Protein AF-A0AAU9KD51-F1 (afdb_monomer)

Foldseek 3Di:
DDPPPDPPPPDQPLNVLVVVVVVLVVCVVVVQVLLLVLLVLQLCLVVQLLVLVVCCQVPVDDDLCVSNVSLVVVLVVVVVLLVVVVVSLVVCVVPPPDPDDDPLSVVLVVLSLLLNLVSVLSSVVSVLVSCLVCLPPPPDQCCVVCVVNLVSLVVLLVCCVVPPDPCSVLSNLLSVLSNLLSVLSSCCRVVVDPDQLLSSLVSVLVNLVSQLVVLVVVCVVCVVVDDPVVNQLSVLQNQLSNLCSVLSNVVSCVSVVNDDVVVSSVSNVSSSVSNSSSRSNVSSVSSCCSNNVSNDPPVVCVVPPPPPPPPPDPDD

Sequence (316 aa):
MNSESRPLINRTTRQSCFICKRSLDSKPYANMILYVLLGILILCHIWGSLILLYLKVANDIGEYFTLFLPVVLLCVEICIICITVFIIILSDFITRKVRGITLWQRQAIGRLIRDFVIFLQLGLTAWFFYAGFDDNSLKSPLWHLLMPGIVLSVLASLRFVLIQSEDSLFWICFSFLTIAQQILCIWKIDYKAELSWIYCLIPTYLMCADFAWLSASYFLRFAKELDYSKMIIFLLGIIGSIFSGIGMFFISFYLEDMIEFNSAIIWIGIGLGISSIPLIRPFGLFIIDIAVGHIEIEILQLKYPVRSIRNLPHSV

Secondary structure (DSSP, 8-state):
------------HHHHHHHHHHHHHT-HHHHHHHHHHHHHHHHHHHHHHHHHHHHHHHH--S-HHHHHHHHHHHHHHHHHHHHHHHHHHHHHHHHH--SS--HHHHHHHHHHHHHHHHHHHHHHHHHHHHHHH-TTT--S-HHHHHHHHHHHHHHHHHHHHHS--TTHHHHHHHHHHHHHHHHHHHHHHTS-----HHHHHHHHHHHHHHHHHHHHHHHHHHTTT--HHHHHHHHHHHHHHHHHHHHHHHHHHHHTTSS-HHHHHHHHHHHHHHHHHHHHHHHHHHHHIIIIIT--GGGGTTTS------------

pLDDT: mean 76.0, std 14.74, range [30.66, 93.81]

Radius of gyration: 23.8 Å; Cα contacts (8 Å, |Δi|>4): 305; chains: 1; bounding box: 78×47×85 Å

Nearest PDB structures (fol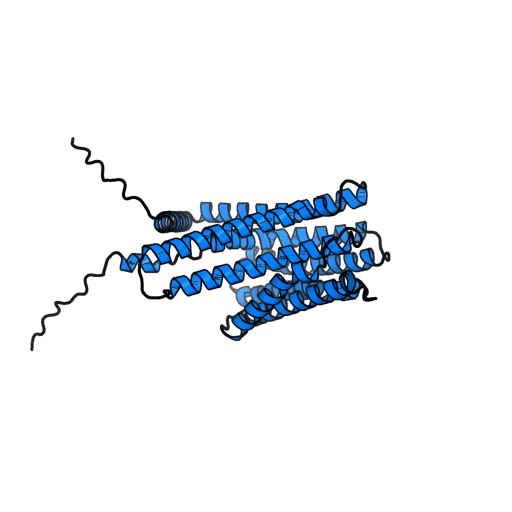dseek):
  7rtu-assembly1_B  TM=1.819E-01  e=3.259E+00  Mus musculus

Structure (mmCIF, N/CA/C/O backbone):
data_AF-A0AAU9KD51-F1
#
_entry.id   AF-A0AAU9KD51-F1
#
loop_
_atom_site.group_PDB
_atom_site.id
_atom_site.type_symbol
_atom_site.label_atom_id
_atom_site.label_alt_id
_atom_site.label_comp_id
_atom_site.label_asym_id
_atom_site.label_entity_id
_atom_site.label_seq_id
_atom_site.pdbx_PDB_ins_code
_atom_site.Cartn_x
_atom_site.Cartn_y
_atom_site.Cartn_z
_atom_site.occupancy
_atom_site.B_iso_or_equiv
_atom_site.auth_seq_id
_atom_site.auth_comp_id
_atom_site.auth_asym_id
_atom_site.auth_atom_id
_atom_site.pdbx_PDB_model_num
ATOM 1 N N . MET A 1 1 ? -1.106 -6.584 60.844 1.00 36.28 1 MET A N 1
ATOM 2 C CA . MET A 1 1 ? -0.658 -6.436 59.443 1.00 36.28 1 MET A CA 1
ATOM 3 C C . MET A 1 1 ? -0.884 -7.765 58.741 1.00 36.28 1 MET A C 1
ATOM 5 O O . MET A 1 1 ? -0.000 -8.603 58.767 1.00 36.28 1 MET A O 1
ATOM 9 N N . ASN A 1 2 ? -2.072 -7.982 58.176 1.00 30.66 2 ASN A N 1
ATOM 10 C CA . ASN A 1 2 ? -2.331 -9.138 57.319 1.00 30.66 2 ASN A CA 1
ATOM 11 C C . ASN A 1 2 ? -2.477 -8.606 55.899 1.00 30.66 2 ASN A C 1
ATOM 13 O O . ASN A 1 2 ? -3.497 -8.016 55.550 1.00 30.66 2 ASN A O 1
ATOM 17 N N . SER A 1 3 ? -1.415 -8.742 55.107 1.00 35.34 3 SER A N 1
ATOM 18 C CA . SER A 1 3 ? -1.492 -8.561 53.665 1.00 35.34 3 SER A CA 1
ATOM 19 C C . SER A 1 3 ? -2.250 -9.757 53.101 1.00 35.34 3 SER A C 1
ATOM 21 O O . SER A 1 3 ? -1.657 -10.794 52.807 1.00 35.34 3 SER A O 1
ATOM 23 N N . GLU A 1 4 ? -3.569 -9.630 52.994 1.00 36.94 4 GLU A N 1
ATOM 24 C CA . GLU A 1 4 ? -4.357 -10.510 52.141 1.00 36.94 4 GLU A CA 1
ATOM 25 C C . GLU A 1 4 ? -3.827 -10.357 50.712 1.00 36.94 4 GLU A C 1
ATOM 27 O O . GLU A 1 4 ? -4.098 -9.379 50.007 1.00 36.94 4 GLU A O 1
ATOM 32 N N . SER A 1 5 ? -3.002 -11.318 50.305 1.00 38.84 5 SER A N 1
ATOM 33 C CA . SER A 1 5 ? -2.638 -11.556 48.922 1.00 38.84 5 SER A CA 1
ATOM 34 C C . SER A 1 5 ? -3.926 -11.877 48.175 1.00 38.84 5 SER A C 1
ATOM 36 O O . SER A 1 5 ? -4.395 -13.014 48.141 1.00 38.84 5 SER A O 1
ATOM 38 N N . ARG A 1 6 ? -4.542 -10.838 47.598 1.00 37.75 6 ARG A N 1
ATOM 39 C CA . ARG A 1 6 ? -5.652 -11.009 46.659 1.00 37.75 6 ARG A CA 1
ATOM 40 C C . ARG A 1 6 ? -5.220 -12.068 45.643 1.00 37.75 6 ARG A C 1
ATOM 42 O O . ARG A 1 6 ? -4.135 -11.914 45.073 1.00 37.75 6 ARG A O 1
ATOM 49 N N . PRO A 1 7 ? -6.022 -13.118 45.404 1.00 38.44 7 PRO A N 1
ATOM 50 C CA . PRO A 1 7 ? -5.676 -14.110 44.404 1.00 38.44 7 PRO A CA 1
ATOM 51 C C . PRO A 1 7 ? -5.438 -13.379 43.082 1.00 38.44 7 PRO A C 1
ATOM 53 O O . PRO A 1 7 ? -6.239 -12.525 42.688 1.00 38.44 7 PRO A O 1
ATOM 56 N N . LEU A 1 8 ? -4.312 -13.676 42.428 1.00 41.50 8 LEU A N 1
ATOM 57 C CA . LEU A 1 8 ? -4.048 -13.279 41.049 1.00 41.50 8 LEU A CA 1
ATOM 58 C C . LEU A 1 8 ? -5.197 -13.839 40.209 1.00 41.50 8 LEU A C 1
ATOM 60 O O . LEU A 1 8 ? -5.194 -15.002 39.819 1.00 41.50 8 LEU A O 1
ATOM 64 N N . ILE A 1 9 ? -6.230 -13.024 39.996 1.00 48.84 9 ILE A N 1
ATOM 65 C CA . ILE A 1 9 ? -7.310 -13.333 39.067 1.00 48.84 9 ILE A CA 1
ATOM 66 C C . ILE A 1 9 ? -6.611 -13.562 37.732 1.00 48.84 9 ILE A C 1
ATOM 68 O O . ILE A 1 9 ? -6.089 -12.601 37.161 1.00 48.84 9 ILE A O 1
ATOM 72 N N . ASN A 1 10 ? -6.564 -14.816 37.271 1.00 50.03 10 ASN A N 1
ATOM 73 C CA . ASN A 1 10 ? -6.038 -15.162 35.957 1.00 50.03 10 ASN A CA 1
ATOM 74 C C . ASN A 1 10 ? -6.797 -14.327 34.927 1.00 50.03 10 ASN A C 1
ATOM 76 O O . ASN A 1 10 ? -7.981 -14.544 34.657 1.00 50.03 10 ASN A O 1
ATOM 80 N N . ARG A 1 11 ? -6.130 -13.286 34.428 1.00 59.84 11 ARG A N 1
ATOM 81 C CA . ARG A 1 11 ? -6.721 -12.352 33.479 1.00 59.84 11 ARG A CA 1
ATOM 82 C C . ARG A 1 11 ? -6.830 -13.072 32.148 1.00 59.84 11 ARG A C 1
ATOM 84 O O . ARG A 1 11 ? -5.859 -13.636 31.658 1.00 59.84 11 ARG A O 1
ATOM 91 N N . THR A 1 12 ? -8.012 -13.024 31.551 1.00 67.31 12 THR A N 1
ATOM 92 C CA . THR A 1 12 ? -8.183 -13.473 30.163 1.00 67.31 12 THR A CA 1
ATOM 93 C C . THR A 1 12 ? -7.360 -12.580 29.230 1.00 67.31 12 THR A C 1
ATOM 95 O O . THR A 1 12 ? -7.239 -11.378 29.483 1.00 67.31 12 THR A O 1
ATOM 98 N N . THR A 1 13 ? -6.837 -13.121 28.126 1.00 69.12 13 THR A N 1
ATOM 99 C CA . THR A 1 13 ? -6.064 -12.360 27.121 1.00 69.12 13 THR A CA 1
ATOM 100 C C . THR A 1 13 ? -6.809 -11.099 26.672 1.00 69.12 13 THR A C 1
ATOM 102 O O . THR A 1 13 ? -6.244 -10.010 26.625 1.00 69.12 13 THR A O 1
ATOM 105 N N . ARG A 1 14 ? -8.133 -11.205 26.503 1.00 66.44 14 ARG A N 1
ATOM 106 C CA . ARG A 1 14 ? -9.033 -10.082 26.216 1.00 66.44 14 ARG A CA 1
ATOM 107 C C . ARG A 1 14 ? -9.004 -8.974 27.280 1.00 66.44 14 ARG A C 1
ATOM 109 O O . ARG A 1 14 ? -9.019 -7.795 26.936 1.00 66.44 14 ARG A O 1
ATOM 116 N N . GLN A 1 15 ? -8.990 -9.322 28.570 1.00 68.81 15 GLN A N 1
ATOM 117 C CA . GLN A 1 15 ? -8.895 -8.331 29.650 1.00 68.81 15 GLN A CA 1
ATOM 118 C C . GLN A 1 15 ? -7.545 -7.613 29.633 1.00 68.81 15 GLN A C 1
ATOM 120 O O . GLN A 1 15 ? -7.505 -6.412 29.887 1.00 68.81 15 GLN A O 1
ATOM 125 N N . SER A 1 16 ? -6.462 -8.316 29.304 1.00 70.94 16 SER A N 1
ATOM 126 C CA . SER A 1 16 ? -5.140 -7.706 29.149 1.00 70.94 16 SER A CA 1
ATOM 127 C C . SER A 1 16 ? -5.109 -6.716 27.980 1.00 70.94 16 SER A C 1
ATOM 129 O O . SER A 1 16 ? -4.665 -5.584 28.167 1.00 70.94 16 SER A O 1
ATOM 131 N N . CYS A 1 17 ? -5.669 -7.072 26.819 1.00 72.00 17 CYS A N 1
ATOM 132 C CA . CYS A 1 17 ? -5.759 -6.160 25.675 1.00 72.00 17 CYS A CA 1
ATOM 133 C C . CYS A 1 17 ? -6.673 -4.950 25.955 1.00 72.00 17 CYS A C 1
ATOM 135 O O . CYS A 1 17 ? -6.361 -3.835 25.547 1.00 72.00 17 CYS A O 1
ATOM 137 N N . PHE A 1 18 ? -7.756 -5.124 26.722 1.00 73.12 18 PHE A N 1
ATOM 138 C CA . PHE A 1 18 ? -8.586 -4.001 27.174 1.00 73.12 18 PHE A CA 1
ATOM 139 C C . PHE A 1 18 ? -7.824 -3.045 28.100 1.00 73.12 18 PHE A C 1
ATOM 141 O O . PHE A 1 18 ? -7.907 -1.830 27.941 1.00 73.12 18 PHE A O 1
ATOM 148 N N . ILE A 1 19 ? -7.078 -3.578 29.073 1.00 76.12 19 ILE A N 1
ATOM 149 C CA . ILE A 1 19 ? -6.248 -2.758 29.966 1.00 76.12 19 ILE A CA 1
ATOM 150 C C . ILE A 1 19 ? -5.187 -2.011 29.154 1.00 76.12 19 ILE A C 1
ATOM 152 O O . ILE A 1 19 ? -4.954 -0.833 29.414 1.00 76.12 19 ILE A O 1
ATOM 156 N N . CYS A 1 20 ? -4.595 -2.666 28.152 1.00 77.69 20 CYS A N 1
ATOM 157 C CA . CYS A 1 20 ? -3.670 -2.037 27.214 1.00 77.69 20 CYS A CA 1
ATOM 158 C C . CYS A 1 20 ? -4.337 -0.870 26.469 1.00 77.69 20 CYS A C 1
ATOM 160 O O . CYS A 1 20 ? -3.844 0.250 26.567 1.00 77.69 20 CYS A O 1
ATOM 162 N N . LYS A 1 21 ? -5.504 -1.084 25.841 1.00 78.00 21 LYS A N 1
ATOM 163 C CA . LYS A 1 21 ? -6.271 -0.027 25.159 1.00 78.00 21 LYS A CA 1
ATOM 164 C C . LYS A 1 21 ? -6.602 1.140 26.090 1.00 78.00 21 LYS A C 1
ATOM 166 O O . LYS A 1 21 ? -6.267 2.278 25.792 1.00 78.00 21 LYS A O 1
ATOM 171 N N . ARG A 1 22 ? -7.148 0.860 27.278 1.00 80.75 22 ARG A N 1
ATOM 172 C CA . ARG A 1 22 ? -7.453 1.894 28.280 1.00 80.75 22 ARG A CA 1
ATOM 173 C C . ARG A 1 22 ? -6.200 2.656 28.724 1.00 80.75 22 ARG A C 1
ATOM 175 O O . ARG A 1 22 ? -6.266 3.858 28.965 1.00 80.75 22 ARG A O 1
ATOM 182 N N . SER A 1 23 ? -5.064 1.969 28.852 1.00 81.56 23 SER A N 1
ATOM 183 C CA . SER A 1 23 ? -3.789 2.613 29.172 1.00 81.56 23 SER A CA 1
ATOM 184 C C . SER A 1 23 ? -3.310 3.517 28.034 1.00 81.56 23 SER A C 1
ATOM 186 O O . SER A 1 23 ? -2.817 4.607 28.323 1.00 81.56 23 SER A O 1
ATOM 188 N N . LEU A 1 24 ? -3.450 3.091 26.775 1.00 79.06 24 LEU A N 1
ATOM 189 C CA . LEU A 1 24 ? -3.136 3.906 25.596 1.00 79.06 24 LEU A CA 1
ATOM 190 C C . LEU A 1 24 ? -4.022 5.157 25.541 1.00 79.06 24 LEU A C 1
ATOM 192 O O . LEU A 1 24 ? -3.501 6.264 25.415 1.00 79.06 24 LEU A O 1
ATOM 196 N N . ASP A 1 25 ? -5.327 5.003 25.765 1.00 79.81 25 ASP A N 1
ATOM 197 C CA . ASP A 1 25 ? -6.286 6.114 25.772 1.00 79.81 25 ASP A CA 1
ATOM 198 C C . ASP A 1 25 ? -5.998 7.117 26.904 1.00 79.81 25 ASP A C 1
ATOM 200 O O . ASP A 1 25 ? -6.167 8.323 26.744 1.00 79.81 25 ASP A O 1
ATOM 204 N N . SER A 1 26 ? -5.502 6.636 28.051 1.00 84.56 26 SER A N 1
ATOM 205 C CA . SER A 1 26 ? -5.167 7.490 29.200 1.00 84.56 26 SER A CA 1
ATOM 206 C C . SER A 1 26 ? -3.891 8.327 29.023 1.00 84.56 26 SER A C 1
ATOM 208 O O . SER A 1 26 ? -3.639 9.229 29.822 1.00 84.56 26 SER A O 1
ATOM 210 N N . LYS A 1 27 ? -3.067 8.035 28.005 1.00 87.44 27 LYS A N 1
ATOM 211 C CA . LYS A 1 27 ? -1.768 8.688 27.769 1.00 87.44 27 LYS A CA 1
ATOM 212 C C . LYS A 1 27 ? -1.664 9.197 26.323 1.00 87.44 27 LYS A C 1
ATOM 214 O O . LYS A 1 27 ? -0.936 8.603 25.525 1.00 87.44 27 LYS A O 1
ATOM 219 N N . PRO A 1 28 ? -2.322 10.320 25.974 1.00 83.31 28 PRO A N 1
ATOM 220 C CA . PRO A 1 28 ? -2.461 10.767 24.584 1.00 83.31 28 PRO A CA 1
ATOM 221 C C . PRO A 1 28 ? -1.118 11.028 23.890 1.00 83.31 28 PRO A C 1
ATOM 223 O O . PRO A 1 28 ? -0.939 10.643 22.739 1.00 83.31 28 PRO A O 1
ATOM 226 N N . TYR A 1 29 ? -0.143 11.604 24.598 1.00 87.38 29 TYR A N 1
ATOM 227 C CA . TYR A 1 29 ? 1.193 11.856 24.047 1.00 87.38 29 TYR A CA 1
ATOM 228 C C . TYR A 1 29 ? 1.991 10.571 23.803 1.00 87.38 29 TYR A C 1
ATOM 230 O O . TYR A 1 29 ? 2.607 10.422 22.753 1.00 87.38 29 TYR A O 1
ATOM 238 N N . ALA A 1 30 ? 1.951 9.614 24.737 1.00 86.25 30 ALA A N 1
ATOM 239 C CA . ALA A 1 30 ? 2.620 8.324 24.554 1.00 86.25 30 ALA A CA 1
ATOM 240 C C . ALA A 1 30 ? 1.991 7.532 23.400 1.00 86.25 30 ALA A C 1
ATOM 242 O O . ALA A 1 30 ? 2.699 6.910 22.614 1.00 86.25 30 ALA A O 1
ATOM 243 N N . ASN A 1 31 ? 0.666 7.607 23.270 1.00 83.69 31 ASN A N 1
ATOM 244 C CA . ASN A 1 31 ? -0.073 6.994 22.177 1.00 83.69 31 ASN A CA 1
ATOM 245 C C . ASN A 1 31 ? 0.269 7.645 20.823 1.00 83.69 31 ASN A C 1
ATOM 247 O O . ASN A 1 31 ? 0.517 6.952 19.844 1.00 83.69 31 ASN A O 1
ATOM 251 N N . MET A 1 32 ? 0.395 8.977 20.781 1.00 86.88 32 MET A N 1
ATOM 252 C CA . MET A 1 32 ? 0.862 9.694 19.591 1.00 86.88 32 MET A CA 1
ATOM 253 C C . MET A 1 32 ? 2.277 9.271 19.176 1.00 86.88 32 MET A C 1
ATOM 255 O O . MET A 1 32 ? 2.501 9.007 17.998 1.00 86.88 32 MET A O 1
ATOM 259 N N . ILE A 1 33 ? 3.214 9.171 20.126 1.00 90.81 33 ILE A N 1
ATOM 260 C CA . ILE A 1 33 ? 4.581 8.696 19.856 1.00 90.81 33 ILE A CA 1
ATOM 261 C C . ILE A 1 33 ? 4.550 7.264 19.315 1.00 90.81 33 ILE A C 1
ATOM 263 O O . ILE A 1 33 ? 5.222 6.972 18.331 1.00 90.81 33 ILE A O 1
ATOM 267 N N . LEU A 1 34 ? 3.734 6.386 19.906 1.00 89.81 34 LEU A N 1
ATOM 268 C CA . LEU A 1 34 ? 3.578 5.011 19.439 1.00 89.81 34 LEU A CA 1
ATOM 269 C C . LEU A 1 34 ? 3.069 4.953 17.990 1.00 89.81 34 LEU A C 1
ATOM 271 O O . LEU A 1 34 ? 3.642 4.223 17.185 1.00 89.81 34 LEU A O 1
ATOM 275 N N . TYR A 1 35 ? 2.057 5.752 17.632 1.00 89.00 35 TYR A N 1
ATOM 276 C CA . TYR A 1 35 ? 1.586 5.852 16.246 1.00 89.00 35 TYR A CA 1
ATOM 277 C C . TYR A 1 35 ? 2.695 6.323 15.304 1.00 89.00 35 TYR A C 1
ATOM 279 O O . TYR A 1 35 ? 2.883 5.756 14.235 1.00 89.00 35 TYR A O 1
ATOM 287 N N . VAL A 1 36 ? 3.471 7.332 15.697 1.00 90.94 36 VAL A N 1
ATOM 288 C CA . VAL A 1 36 ? 4.574 7.823 14.864 1.00 90.94 36 VAL A CA 1
ATOM 289 C C . VAL A 1 36 ? 5.636 6.742 14.653 1.00 90.94 36 VAL A C 1
ATOM 291 O O . VAL A 1 36 ? 6.034 6.507 13.517 1.00 90.94 36 VAL A O 1
ATOM 294 N N . LEU A 1 37 ? 6.051 6.038 15.710 1.00 93.81 37 LEU A N 1
ATOM 295 C CA . LEU A 1 37 ? 7.062 4.979 15.621 1.00 93.81 37 LEU A CA 1
ATOM 296 C C . LEU A 1 37 ? 6.608 3.811 14.737 1.00 93.81 37 LEU A C 1
ATOM 298 O O . LEU A 1 37 ? 7.366 3.356 13.885 1.00 93.81 37 LEU A O 1
ATOM 302 N N . LEU A 1 38 ? 5.366 3.356 14.907 1.00 91.69 38 LEU A N 1
ATOM 303 C CA . LEU A 1 38 ? 4.792 2.280 14.094 1.00 91.69 38 LEU A CA 1
ATOM 304 C C . LEU A 1 38 ? 4.621 2.694 12.627 1.00 91.69 38 LEU A C 1
ATOM 306 O O . LEU A 1 38 ? 4.874 1.901 11.723 1.00 91.69 38 LEU A O 1
ATOM 310 N N . GLY A 1 39 ? 4.251 3.951 12.383 1.00 89.62 39 GLY A N 1
ATOM 311 C CA . GLY A 1 39 ? 4.194 4.520 11.041 1.00 89.62 39 GLY A CA 1
ATOM 312 C C . GLY A 1 39 ? 5.551 4.576 10.353 1.00 89.62 39 GLY A C 1
ATOM 313 O O . GLY A 1 39 ? 5.680 4.166 9.201 1.00 89.62 39 GLY A O 1
ATOM 314 N N . ILE A 1 40 ? 6.575 5.045 11.072 1.00 92.81 40 ILE A N 1
ATOM 315 C CA . ILE A 1 40 ? 7.958 5.064 10.583 1.00 92.81 40 ILE A CA 1
ATOM 316 C C . ILE A 1 40 ? 8.422 3.643 10.264 1.00 92.81 40 ILE A C 1
ATOM 318 O O . ILE A 1 40 ? 9.002 3.440 9.206 1.00 92.81 40 ILE A O 1
ATOM 322 N N . LEU A 1 41 ? 8.117 2.655 11.112 1.00 92.19 41 LEU A N 1
ATOM 323 C CA . LEU A 1 41 ? 8.476 1.258 10.861 1.00 92.19 41 LEU A CA 1
ATOM 324 C C . LEU A 1 41 ? 7.893 0.740 9.536 1.00 92.19 41 LEU A C 1
ATOM 326 O O . LEU A 1 41 ? 8.627 0.153 8.744 1.00 92.19 41 LEU A O 1
ATOM 330 N N . ILE A 1 42 ? 6.607 0.991 9.256 1.00 88.88 42 ILE A N 1
ATOM 331 C CA . ILE A 1 42 ? 5.991 0.634 7.963 1.00 88.88 42 ILE A CA 1
ATOM 332 C C . ILE A 1 42 ? 6.737 1.307 6.807 1.00 88.88 42 ILE A C 1
ATOM 334 O O . ILE A 1 42 ? 7.124 0.649 5.841 1.00 88.88 42 ILE A O 1
ATOM 338 N N . LEU A 1 43 ? 6.977 2.614 6.913 1.00 90.12 43 LEU A N 1
ATOM 339 C CA . LEU A 1 43 ? 7.650 3.376 5.864 1.00 90.12 43 LEU A CA 1
ATOM 340 C C . LEU A 1 43 ? 9.094 2.912 5.650 1.00 90.12 43 LEU A C 1
ATOM 342 O O . LEU A 1 43 ? 9.539 2.859 4.508 1.00 90.12 43 LEU A O 1
ATOM 346 N N . CYS A 1 44 ? 9.811 2.515 6.702 1.00 91.81 44 CYS A N 1
ATOM 347 C CA . CYS A 1 44 ? 11.163 1.972 6.601 1.00 91.81 44 CYS A CA 1
ATOM 348 C C . CYS A 1 44 ? 11.223 0.707 5.737 1.00 91.81 44 CYS A C 1
ATOM 350 O O . CYS A 1 44 ? 12.198 0.534 5.016 1.00 91.81 44 CYS A O 1
ATOM 352 N N . HIS A 1 45 ? 10.196 -0.147 5.747 1.00 89.50 45 HIS A N 1
ATOM 353 C CA . HIS A 1 45 ? 10.147 -1.314 4.860 1.00 89.50 45 HIS A CA 1
ATOM 354 C C . HIS A 1 45 ? 9.972 -0.908 3.387 1.00 89.50 45 HIS A C 1
ATOM 356 O O . HIS A 1 45 ? 10.635 -1.453 2.501 1.00 89.50 45 HIS A O 1
ATOM 362 N N . ILE A 1 46 ? 9.129 0.094 3.120 1.00 87.25 46 ILE A N 1
ATOM 363 C CA . ILE A 1 46 ? 8.920 0.635 1.768 1.00 87.25 46 ILE A CA 1
ATOM 364 C C . ILE A 1 46 ? 10.215 1.283 1.256 1.00 87.25 46 ILE A C 1
ATOM 366 O O . ILE A 1 46 ? 10.701 0.945 0.177 1.00 87.25 46 ILE A O 1
ATOM 370 N N . TRP A 1 47 ? 10.820 2.155 2.064 1.00 89.06 47 TRP A N 1
ATOM 371 C CA . TRP A 1 47 ? 12.091 2.810 1.752 1.00 89.06 47 TRP A CA 1
ATOM 372 C C . TRP A 1 47 ? 13.246 1.828 1.620 1.00 89.06 47 TRP A C 1
ATOM 374 O O . TRP A 1 47 ? 14.052 1.964 0.706 1.00 89.06 47 TRP A O 1
ATOM 384 N N . GLY A 1 48 ? 13.314 0.821 2.490 1.00 88.56 48 GLY A N 1
ATOM 385 C CA . GLY A 1 48 ? 14.312 -0.238 2.412 1.00 88.56 48 GLY A CA 1
ATOM 386 C C . GLY A 1 48 ? 14.250 -0.961 1.071 1.00 88.56 48 GLY A C 1
ATOM 387 O O . GLY A 1 48 ? 15.285 -1.157 0.442 1.00 88.56 48 GLY A O 1
ATOM 388 N N . SER A 1 49 ? 13.042 -1.262 0.584 1.00 86.88 49 SER A N 1
ATOM 389 C CA . SER A 1 49 ? 12.874 -1.909 -0.722 1.00 86.88 49 SER A CA 1
ATOM 390 C C . SER A 1 49 ? 13.294 -0.999 -1.879 1.00 86.88 49 SER A C 1
ATOM 392 O O . SER A 1 49 ? 13.980 -1.442 -2.797 1.00 86.88 49 SER A O 1
ATOM 394 N N . LEU A 1 50 ? 12.966 0.297 -1.812 1.00 85.38 50 LEU A N 1
ATOM 395 C CA . LEU A 1 50 ? 13.404 1.274 -2.815 1.00 85.38 50 LEU A CA 1
ATOM 396 C C . LEU A 1 50 ? 14.932 1.436 -2.845 1.00 85.38 50 LEU A C 1
ATOM 398 O O . LEU A 1 50 ? 15.525 1.500 -3.919 1.00 85.38 50 LEU A O 1
ATOM 402 N N . ILE A 1 51 ? 15.575 1.493 -1.675 1.00 87.56 51 ILE A N 1
ATOM 403 C CA . ILE A 1 51 ? 17.035 1.607 -1.559 1.00 87.56 51 ILE A CA 1
ATOM 404 C C . ILE A 1 51 ? 17.709 0.367 -2.141 1.00 87.56 51 ILE A C 1
ATOM 406 O O . ILE A 1 51 ? 18.669 0.496 -2.896 1.00 87.56 51 ILE A O 1
ATOM 410 N N . LEU A 1 52 ? 17.208 -0.829 -1.827 1.00 86.31 52 LEU A N 1
ATOM 411 C CA . LEU A 1 52 ? 17.745 -2.063 -2.394 1.00 86.31 52 LEU A CA 1
ATOM 412 C C . LEU A 1 52 ? 17.575 -2.088 -3.915 1.00 86.31 52 LEU A C 1
ATOM 414 O O . LEU A 1 52 ? 18.531 -2.400 -4.619 1.00 86.31 52 LEU A O 1
ATOM 418 N N . LEU A 1 53 ? 16.411 -1.677 -4.425 1.00 82.62 53 LEU A N 1
ATOM 419 C CA . LEU A 1 53 ? 16.165 -1.561 -5.862 1.00 82.62 53 LEU A CA 1
ATOM 420 C C . LEU A 1 53 ? 17.144 -0.585 -6.538 1.00 82.62 53 LEU A C 1
ATOM 422 O O . LEU A 1 53 ? 17.723 -0.916 -7.571 1.00 82.62 53 LEU A O 1
ATOM 426 N N . TYR A 1 54 ? 17.398 0.578 -5.929 1.00 83.38 54 TYR A N 1
ATOM 427 C CA . TYR A 1 54 ? 18.423 1.514 -6.399 1.00 83.38 54 TYR A CA 1
ATOM 428 C C . TYR A 1 54 ? 19.813 0.872 -6.432 1.00 83.38 54 TYR A C 1
ATOM 430 O O . TYR A 1 54 ? 20.517 0.969 -7.433 1.00 83.38 54 TYR A O 1
ATOM 438 N N . LEU A 1 55 ? 20.208 0.194 -5.351 1.00 83.81 55 LEU A N 1
ATOM 439 C CA . LEU A 1 55 ? 21.520 -0.444 -5.246 1.00 83.81 55 LEU A CA 1
ATOM 440 C C . LEU A 1 55 ? 21.702 -1.573 -6.264 1.00 83.81 55 LEU A C 1
ATOM 442 O O . LEU A 1 55 ? 22.802 -1.711 -6.800 1.00 83.81 55 LEU A O 1
ATOM 446 N N . LYS A 1 56 ? 20.647 -2.341 -6.561 1.00 81.44 56 LYS A N 1
ATOM 447 C CA . LYS A 1 56 ? 20.668 -3.349 -7.624 1.00 81.44 56 LYS A CA 1
ATOM 448 C C . LYS A 1 56 ? 20.929 -2.707 -8.974 1.00 81.44 56 LYS A C 1
ATOM 450 O O . LYS A 1 56 ? 21.813 -3.159 -9.683 1.00 81.44 56 LYS A O 1
ATOM 455 N N . VAL A 1 57 ? 20.200 -1.653 -9.329 1.00 76.94 57 VAL A N 1
ATOM 456 C CA . VAL A 1 57 ? 20.369 -1.040 -10.653 1.00 76.94 57 VAL A CA 1
ATOM 457 C C . VAL A 1 57 ? 21.695 -0.282 -10.771 1.00 76.94 57 VAL A C 1
ATOM 459 O O . VAL A 1 57 ? 22.321 -0.312 -11.824 1.00 76.94 57 VAL A O 1
ATOM 462 N N . ALA A 1 58 ? 22.165 0.351 -9.695 1.00 78.38 58 ALA A N 1
ATOM 463 C CA . ALA A 1 58 ? 23.413 1.111 -9.708 1.00 78.38 58 ALA A CA 1
ATOM 464 C C . ALA A 1 58 ? 24.676 0.232 -9.668 1.00 78.38 58 ALA A C 1
ATOM 466 O O . ALA A 1 58 ? 25.696 0.620 -10.231 1.00 78.38 58 ALA A O 1
ATOM 467 N N . ASN A 1 59 ? 24.635 -0.917 -8.983 1.00 78.31 59 ASN A N 1
ATOM 468 C CA . ASN A 1 59 ? 25.832 -1.714 -8.682 1.00 78.31 59 ASN A CA 1
ATOM 469 C C . ASN A 1 59 ? 25.701 -3.212 -9.023 1.00 78.31 59 ASN A C 1
ATOM 471 O O . ASN A 1 59 ? 26.594 -3.984 -8.684 1.00 78.31 59 ASN A O 1
ATOM 475 N N . ASP A 1 60 ? 24.589 -3.635 -9.630 1.00 76.56 60 ASP A N 1
ATOM 476 C CA . ASP A 1 60 ? 24.244 -5.037 -9.923 1.00 76.56 60 ASP A CA 1
ATOM 477 C C . ASP A 1 60 ? 24.294 -5.978 -8.699 1.00 76.56 60 ASP A C 1
ATOM 479 O O . ASP A 1 60 ? 24.643 -7.155 -8.774 1.00 76.56 60 ASP A O 1
ATOM 483 N N . ILE A 1 61 ? 23.931 -5.461 -7.522 1.00 67.62 61 ILE A N 1
ATOM 484 C CA . ILE A 1 61 ? 24.010 -6.213 -6.262 1.00 67.62 61 ILE A CA 1
ATOM 485 C C . ILE A 1 61 ? 22.697 -6.953 -5.980 1.00 67.62 61 ILE A C 1
ATOM 487 O O . ILE A 1 61 ? 21.650 -6.329 -5.829 1.00 67.62 61 ILE A O 1
ATOM 491 N N . GLY A 1 62 ? 22.783 -8.275 -5.794 1.00 62.75 62 GLY A N 1
ATOM 492 C CA . GLY A 1 62 ? 21.711 -9.107 -5.231 1.00 62.75 62 GLY A CA 1
ATOM 493 C C . GLY A 1 62 ? 20.718 -9.674 -6.250 1.00 62.75 62 GLY A C 1
ATOM 494 O O . GLY A 1 62 ? 20.740 -9.336 -7.432 1.00 62.75 62 GLY A O 1
ATOM 495 N N . GLU A 1 63 ? 19.850 -10.571 -5.786 1.00 69.94 63 GLU A N 1
ATOM 496 C CA . GLU A 1 63 ? 18.739 -11.129 -6.571 1.00 69.94 63 GLU A CA 1
ATOM 497 C C . GLU A 1 63 ? 17.502 -10.232 -6.449 1.00 69.94 63 GLU A C 1
ATOM 499 O O . GLU A 1 63 ? 17.276 -9.641 -5.389 1.00 69.94 63 GLU A O 1
ATOM 504 N N . TYR A 1 64 ? 16.648 -10.169 -7.477 1.00 66.94 64 TYR A N 1
ATOM 505 C CA . TYR A 1 64 ? 15.443 -9.324 -7.463 1.00 66.94 64 TYR A CA 1
ATOM 506 C C . TYR A 1 64 ? 14.526 -9.590 -6.260 1.00 66.94 64 TYR A C 1
ATOM 508 O O . TYR A 1 64 ? 13.908 -8.668 -5.729 1.00 66.94 64 TYR A O 1
ATOM 516 N N . PHE A 1 65 ? 14.502 -10.828 -5.757 1.00 64.06 65 PHE A N 1
ATOM 517 C CA . PHE A 1 65 ? 13.702 -11.207 -4.593 1.00 64.06 65 PHE A CA 1
ATOM 518 C C . PHE A 1 65 ? 14.156 -10.468 -3.330 1.00 64.06 65 PHE A C 1
ATOM 520 O O . PHE A 1 65 ? 13.340 -10.015 -2.526 1.00 64.06 65 PHE A O 1
ATOM 527 N N . THR A 1 66 ? 15.470 -10.283 -3.178 1.00 72.62 66 THR A N 1
ATOM 528 C CA . THR A 1 66 ? 16.048 -9.592 -2.019 1.00 72.62 66 THR A CA 1
ATOM 529 C C . THR A 1 66 ? 15.656 -8.116 -1.965 1.00 72.62 66 THR A C 1
ATOM 531 O O . THR A 1 66 ? 15.616 -7.548 -0.877 1.00 72.62 66 THR A O 1
ATOM 534 N N . LEU A 1 67 ? 15.277 -7.518 -3.101 1.00 76.94 67 LEU A N 1
ATOM 535 C CA . LEU A 1 67 ? 14.903 -6.105 -3.204 1.00 76.94 67 LEU A CA 1
ATOM 536 C C . LEU A 1 67 ? 13.541 -5.820 -2.574 1.00 76.94 67 LEU A C 1
ATOM 538 O O . LEU A 1 67 ? 13.355 -4.776 -1.962 1.00 76.94 67 LEU A O 1
ATOM 542 N N . PHE A 1 68 ? 12.600 -6.758 -2.687 1.00 74.88 68 PHE A N 1
ATOM 543 C CA . PHE A 1 68 ? 11.243 -6.617 -2.148 1.00 74.88 68 PHE A CA 1
ATOM 544 C C . PHE A 1 68 ? 11.066 -7.304 -0.792 1.00 74.88 68 PHE A C 1
ATOM 546 O O . PHE A 1 68 ? 10.005 -7.186 -0.173 1.00 74.88 68 PHE A O 1
ATOM 553 N N . LEU A 1 69 ? 12.108 -7.986 -0.303 1.00 79.31 69 LEU A N 1
ATOM 554 C CA . LEU A 1 69 ? 12.101 -8.691 0.974 1.00 79.31 69 LEU A CA 1
ATOM 555 C C . LEU A 1 69 ? 11.593 -7.825 2.139 1.00 79.31 69 LEU A C 1
ATOM 557 O O . LEU A 1 69 ? 10.778 -8.339 2.901 1.00 79.31 69 LEU A O 1
ATOM 561 N N . PRO A 1 70 ? 11.967 -6.537 2.295 1.00 85.94 70 PRO A N 1
ATOM 562 C CA . PRO A 1 70 ? 11.431 -5.730 3.388 1.00 85.94 70 PRO A CA 1
ATOM 563 C C . PRO A 1 70 ? 9.903 -5.587 3.330 1.00 85.94 70 PRO A C 1
ATOM 565 O O . PRO A 1 70 ? 9.228 -5.754 4.342 1.00 85.94 70 PRO A O 1
ATOM 568 N N . VAL A 1 71 ? 9.317 -5.345 2.155 1.00 81.81 71 VAL A N 1
ATOM 569 C CA . VAL A 1 71 ? 7.851 -5.264 2.032 1.00 81.81 71 VAL A CA 1
ATOM 570 C C . VAL A 1 71 ? 7.197 -6.633 2.240 1.00 81.81 71 VAL A C 1
ATOM 572 O O . VAL A 1 71 ? 6.146 -6.709 2.873 1.00 81.81 71 VAL A O 1
ATOM 575 N N . VAL A 1 72 ? 7.823 -7.726 1.795 1.00 78.25 72 VAL A N 1
ATOM 576 C CA . VAL A 1 72 ? 7.341 -9.091 2.077 1.00 78.25 72 VAL A CA 1
ATOM 577 C C . VAL A 1 72 ? 7.375 -9.398 3.580 1.00 78.25 72 VAL A C 1
ATOM 579 O O . VAL A 1 72 ? 6.424 -9.969 4.109 1.00 78.25 72 VAL A O 1
ATOM 582 N N . LEU A 1 73 ? 8.427 -8.990 4.293 1.00 83.81 73 LEU A N 1
ATOM 583 C CA . LEU A 1 73 ? 8.525 -9.149 5.746 1.00 83.81 73 LEU A CA 1
ATOM 584 C C . LEU A 1 73 ? 7.443 -8.351 6.463 1.00 83.81 73 LEU A C 1
ATOM 586 O O . LEU A 1 73 ? 6.734 -8.923 7.289 1.00 83.81 73 LEU A O 1
ATOM 590 N N . LEU A 1 74 ? 7.230 -7.093 6.068 1.00 85.25 74 LEU A N 1
ATOM 591 C CA . LEU A 1 74 ? 6.104 -6.305 6.562 1.00 85.25 74 LEU A CA 1
ATOM 592 C C . LEU A 1 74 ? 4.787 -7.058 6.325 1.00 85.25 74 LEU A C 1
ATOM 594 O O . LEU A 1 74 ? 3.925 -7.106 7.207 1.00 85.25 74 LEU A O 1
ATOM 598 N N . CYS A 1 75 ? 4.648 -7.702 5.156 1.00 80.69 75 CYS A N 1
ATOM 599 C CA . CYS A 1 75 ? 3.468 -8.489 4.827 1.00 80.69 75 CYS A CA 1
ATOM 600 C C . CYS A 1 75 ? 3.207 -9.614 5.834 1.00 80.69 75 CYS A C 1
ATOM 602 O O . CYS A 1 75 ? 2.100 -9.773 6.359 1.00 80.69 75 CYS A O 1
ATOM 604 N N . VAL A 1 76 ? 4.258 -10.371 6.132 1.00 81.88 76 VAL A N 1
ATOM 605 C CA . VAL A 1 76 ? 4.237 -11.465 7.102 1.00 81.88 76 VAL A CA 1
ATOM 606 C C . VAL A 1 76 ? 3.952 -10.951 8.516 1.00 81.88 76 VAL A C 1
ATOM 608 O O . VAL A 1 76 ? 3.120 -11.533 9.211 1.00 81.88 76 VAL A O 1
ATOM 611 N N . GLU A 1 77 ? 4.572 -9.848 8.936 1.00 84.12 77 GLU A N 1
ATOM 612 C CA . GLU A 1 77 ? 4.389 -9.257 10.268 1.00 84.12 77 GLU A CA 1
ATOM 613 C C . GLU A 1 77 ? 2.924 -8.903 10.545 1.00 84.12 77 GLU A C 1
ATOM 615 O O . GLU A 1 77 ? 2.352 -9.330 11.553 1.00 84.12 77 GLU A O 1
ATOM 620 N N . ILE A 1 78 ? 2.270 -8.185 9.631 1.00 82.19 78 ILE A N 1
ATOM 621 C CA . ILE A 1 78 ? 0.856 -7.832 9.798 1.00 82.19 78 ILE A CA 1
ATOM 622 C C . ILE A 1 78 ? -0.042 -9.071 9.702 1.00 82.19 78 ILE A C 1
ATOM 624 O O . ILE A 1 78 ? -1.024 -9.159 10.445 1.00 82.19 78 ILE A O 1
ATOM 628 N N . CYS A 1 79 ? 0.287 -10.058 8.858 1.00 80.31 79 CYS A N 1
ATOM 629 C CA . CYS A 1 79 ? -0.444 -11.329 8.826 1.00 80.31 79 CYS A CA 1
ATOM 630 C C . CYS A 1 79 ? -0.398 -12.032 10.189 1.00 80.31 79 CYS A C 1
ATOM 632 O O . CYS A 1 79 ? -1.433 -12.481 10.684 1.00 80.31 79 CYS A O 1
ATOM 634 N N . ILE A 1 80 ? 0.772 -12.076 10.835 1.00 84.38 80 ILE A N 1
ATOM 635 C CA . ILE A 1 80 ? 0.939 -12.649 12.177 1.00 84.38 8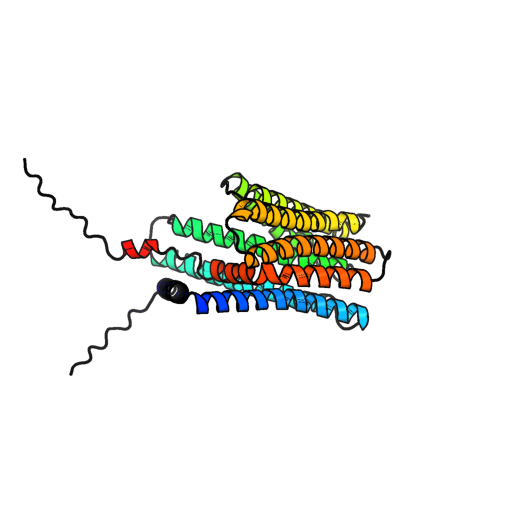0 ILE A CA 1
ATOM 636 C C . ILE A 1 80 ? 0.095 -11.885 13.202 1.00 84.38 80 ILE A C 1
ATOM 638 O O . ILE A 1 80 ? -0.584 -12.511 14.023 1.00 84.38 80 ILE A O 1
ATOM 642 N N . ILE A 1 81 ? 0.080 -10.549 13.147 1.00 84.25 81 ILE A N 1
ATOM 643 C CA . ILE A 1 81 ? -0.754 -9.724 14.035 1.00 84.25 81 ILE A CA 1
ATOM 644 C C . ILE A 1 81 ? -2.241 -10.048 13.820 1.00 84.25 81 ILE A C 1
ATOM 646 O O . ILE A 1 81 ? -2.957 -10.311 14.789 1.00 84.25 81 ILE A O 1
ATOM 650 N N . CYS A 1 82 ? -2.703 -10.106 12.569 1.00 79.25 82 CYS A N 1
ATOM 651 C CA . CYS A 1 82 ? -4.093 -10.426 12.237 1.00 79.25 82 CYS A CA 1
ATOM 652 C C . CYS A 1 82 ? -4.493 -11.827 12.721 1.00 79.25 8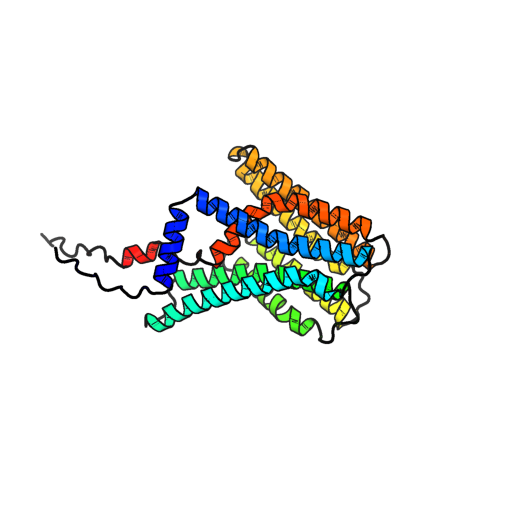2 CYS A C 1
ATOM 654 O O . CYS A 1 82 ? -5.542 -11.985 13.347 1.00 79.25 82 CYS A O 1
ATOM 656 N N . ILE A 1 83 ? -3.649 -12.838 12.490 1.00 83.25 83 ILE A N 1
ATOM 657 C CA . ILE A 1 83 ? -3.877 -14.213 12.958 1.00 83.25 83 ILE A CA 1
ATOM 658 C C . ILE A 1 83 ? -3.934 -14.252 14.487 1.00 83.25 83 ILE A C 1
ATOM 660 O O . ILE A 1 83 ? -4.832 -14.874 15.053 1.00 83.25 83 ILE A O 1
ATOM 664 N N . THR A 1 84 ? -3.031 -13.547 15.169 1.00 83.25 84 THR A N 1
ATOM 665 C CA . THR A 1 84 ? -3.015 -13.466 16.636 1.00 83.25 84 THR A CA 1
ATOM 666 C C . THR A 1 84 ? -4.323 -12.883 17.167 1.00 83.25 84 THR A C 1
ATOM 668 O O . THR A 1 84 ? -4.940 -13.451 18.070 1.00 83.25 84 THR A O 1
ATOM 671 N N . VAL A 1 85 ? -4.799 -11.786 16.576 1.00 79.19 85 VAL A N 1
ATOM 672 C CA . VAL A 1 85 ? -6.077 -11.167 16.951 1.00 79.19 85 VAL A CA 1
ATOM 673 C C . VAL A 1 85 ? -7.253 -12.098 16.654 1.00 79.19 85 VAL A C 1
ATOM 675 O O . VAL A 1 85 ? -8.149 -12.247 17.487 1.00 79.19 85 VAL A O 1
ATOM 678 N N . PHE A 1 86 ? -7.241 -12.785 15.513 1.00 80.62 86 PHE A N 1
ATOM 679 C CA . PHE A 1 86 ? -8.266 -13.765 15.169 1.00 80.62 86 PHE A CA 1
ATOM 680 C C . PHE A 1 86 ? -8.318 -14.921 16.181 1.00 80.62 86 PHE A C 1
ATOM 682 O O . PHE A 1 86 ? -9.402 -15.280 16.643 1.00 80.62 86 PHE A O 1
ATOM 689 N N . ILE A 1 87 ? -7.163 -15.444 16.607 1.00 82.12 87 ILE A N 1
ATOM 690 C CA . ILE A 1 87 ? -7.061 -16.464 17.663 1.00 82.12 87 ILE A CA 1
ATOM 691 C C . ILE A 1 87 ? -7.639 -15.937 18.982 1.00 82.12 87 ILE A C 1
ATOM 693 O O . ILE A 1 87 ? -8.382 -16.656 19.653 1.00 82.12 87 ILE A O 1
ATOM 697 N N . ILE A 1 88 ? -7.368 -14.679 19.349 1.00 77.25 88 ILE A N 1
ATOM 698 C CA . ILE A 1 88 ? -7.946 -14.057 20.550 1.00 77.25 88 ILE A CA 1
ATOM 699 C C . ILE A 1 88 ? -9.478 -14.017 20.453 1.00 77.25 88 ILE A C 1
ATOM 701 O O . ILE A 1 88 ? -10.155 -14.425 21.401 1.00 77.25 88 ILE A O 1
ATOM 705 N N . ILE A 1 89 ? -10.034 -13.595 19.314 1.00 74.62 89 ILE A N 1
ATOM 706 C CA . ILE A 1 89 ? -11.487 -13.569 19.082 1.00 74.62 89 ILE A CA 1
ATOM 707 C C . ILE A 1 89 ? -12.079 -14.986 19.169 1.00 74.62 89 ILE A C 1
ATOM 709 O O . ILE A 1 89 ? -13.087 -15.190 19.852 1.00 74.62 89 ILE A O 1
ATOM 713 N N . LEU A 1 90 ? -11.440 -15.972 18.534 1.00 76.75 90 LEU A N 1
ATOM 714 C CA . LEU A 1 90 ? -11.886 -17.367 18.535 1.00 76.75 90 LEU A CA 1
ATOM 715 C C . LEU A 1 90 ? -11.832 -17.984 19.941 1.00 76.75 90 LEU A C 1
ATOM 717 O O . LEU A 1 90 ? -12.756 -18.684 20.353 1.00 76.75 90 LEU A O 1
ATOM 721 N N . SER A 1 91 ? -10.789 -17.678 20.714 1.00 76.50 91 SER A N 1
ATOM 722 C CA . SER A 1 91 ? -10.657 -18.139 22.098 1.00 76.50 91 SER A CA 1
ATOM 723 C C . SER A 1 91 ? -11.798 -17.627 22.989 1.00 76.50 91 SER A C 1
ATOM 725 O O . SER A 1 91 ?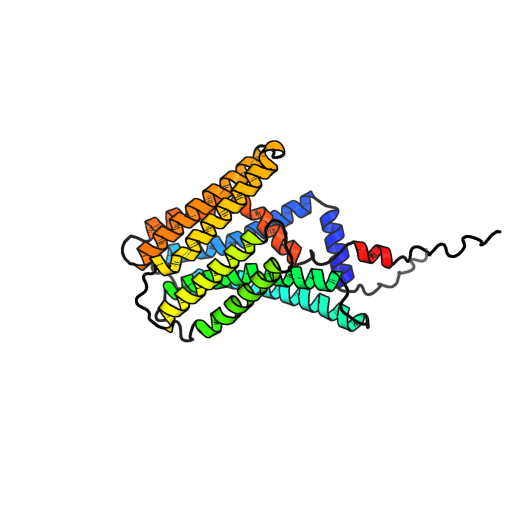 -12.323 -18.380 23.812 1.00 76.50 91 SER A O 1
ATOM 727 N N . ASP A 1 92 ? -12.251 -16.381 22.787 1.00 70.75 92 ASP A N 1
ATOM 728 C CA . ASP A 1 92 ? -13.395 -15.797 23.502 1.00 70.75 92 ASP A CA 1
ATOM 729 C C . ASP A 1 92 ? -14.717 -16.462 23.074 1.00 70.75 92 ASP A C 1
ATOM 731 O O . ASP A 1 92 ? -15.610 -16.650 23.901 1.00 70.75 92 ASP A O 1
ATOM 735 N N . PHE A 1 93 ? -14.831 -16.883 21.808 1.00 70.69 93 PHE A N 1
ATOM 736 C CA . PHE A 1 93 ? -15.981 -17.647 21.313 1.00 70.69 93 PHE A CA 1
ATOM 737 C C . PHE A 1 93 ? -16.091 -19.018 21.996 1.00 70.69 93 PHE A C 1
ATOM 739 O O . PHE A 1 93 ? -17.148 -19.365 22.526 1.00 70.69 93 PHE A O 1
ATOM 746 N N . ILE A 1 94 ? -14.983 -19.766 22.050 1.00 72.44 94 ILE A N 1
ATOM 747 C CA . ILE A 1 94 ? -14.932 -21.109 22.649 1.00 72.44 94 ILE A CA 1
ATOM 748 C C . ILE A 1 94 ? -15.177 -21.045 24.163 1.00 72.44 94 ILE A C 1
ATOM 750 O O . ILE A 1 94 ? -15.948 -21.836 24.708 1.00 72.44 94 ILE A O 1
ATOM 754 N N . THR A 1 95 ? -14.554 -20.090 24.859 1.00 70.81 95 THR A N 1
ATOM 755 C CA . THR A 1 95 ? -14.629 -20.007 26.328 1.00 70.81 95 THR A CA 1
ATOM 756 C C . THR A 1 95 ? -15.979 -19.525 26.852 1.00 70.81 95 THR A C 1
ATOM 758 O O . THR A 1 95 ? -16.394 -19.953 27.929 1.00 70.81 95 THR A O 1
ATOM 761 N N . ARG A 1 96 ? -16.697 -18.655 26.127 1.00 64.25 96 ARG A N 1
ATOM 762 C CA . ARG A 1 96 ? -17.925 -18.040 26.657 1.00 64.25 96 ARG A CA 1
ATOM 763 C C . ARG A 1 96 ? -19.183 -18.902 26.554 1.00 64.25 96 ARG A C 1
ATOM 765 O O . ARG A 1 96 ? -20.175 -18.535 27.176 1.00 64.25 96 ARG A O 1
ATOM 772 N N . LYS A 1 97 ? -19.183 -20.015 25.804 1.00 59.75 97 LYS A N 1
ATOM 773 C CA . LYS A 1 97 ? -20.388 -20.844 25.549 1.00 59.75 97 LYS A CA 1
ATOM 774 C C . LYS A 1 97 ? -21.633 -20.008 25.165 1.00 59.75 97 LYS A C 1
ATOM 776 O O . LYS A 1 97 ? -22.763 -20.393 25.458 1.00 59.75 97 LYS A O 1
ATOM 781 N N . VAL A 1 98 ? -21.443 -18.838 24.547 1.00 59.38 98 VAL A N 1
ATOM 782 C CA . VAL A 1 98 ? -22.539 -17.943 24.144 1.00 59.38 98 VAL A CA 1
ATOM 783 C C . VAL A 1 98 ? -23.142 -18.491 22.855 1.00 59.38 98 VAL A C 1
ATOM 785 O O . VAL A 1 98 ? -22.419 -18.788 21.906 1.00 59.38 98 VAL A O 1
ATOM 788 N N . ARG A 1 99 ? -24.471 -18.642 22.809 1.00 55.81 99 ARG A N 1
ATOM 789 C CA . ARG A 1 99 ? -25.179 -19.003 21.574 1.00 55.81 99 ARG A CA 1
ATOM 790 C C . ARG A 1 99 ? -25.082 -17.837 20.583 1.00 55.81 99 ARG A C 1
ATOM 792 O O . ARG A 1 99 ? -25.807 -16.857 20.713 1.00 55.81 99 ARG A O 1
ATOM 799 N N . GLY A 1 100 ? -24.204 -17.974 19.592 1.00 63.69 100 GLY A N 1
ATOM 800 C CA . GLY A 1 100 ? -24.090 -17.068 18.448 1.00 63.69 100 GLY A CA 1
ATOM 801 C C . GLY A 1 100 ? -22.969 -16.029 18.542 1.00 63.69 100 GLY A C 1
ATOM 802 O O . GLY A 1 100 ? -22.347 -15.828 19.583 1.00 63.69 100 GLY A O 1
ATOM 803 N N . ILE A 1 101 ? -22.710 -15.371 17.409 1.00 65.88 101 ILE A N 1
ATOM 804 C CA . ILE A 1 101 ? -21.719 -14.297 17.286 1.00 65.88 101 ILE A CA 1
ATOM 805 C C . ILE A 1 101 ? -22.371 -12.980 17.717 1.00 65.88 101 ILE A C 1
ATOM 807 O O . ILE A 1 101 ? -23.351 -12.524 17.123 1.00 65.88 101 ILE A O 1
ATOM 811 N N . THR A 1 102 ? -21.819 -12.359 18.751 1.00 67.88 102 THR A N 1
ATOM 812 C CA . THR A 1 102 ? -22.275 -11.055 19.253 1.00 67.88 102 THR A CA 1
ATOM 813 C C . THR A 1 102 ? -21.979 -9.922 18.257 1.00 67.88 102 THR A C 1
ATOM 815 O O . THR A 1 102 ? -21.088 -10.032 17.416 1.00 67.88 102 THR A O 1
ATOM 818 N N . LEU A 1 103 ? -22.729 -8.813 18.328 1.00 64.69 103 LEU A N 1
ATOM 819 C CA . LEU A 1 103 ? -22.606 -7.697 17.376 1.00 64.69 103 LEU A CA 1
ATOM 820 C C . LEU A 1 103 ? -21.171 -7.154 17.278 1.00 64.69 103 LEU A C 1
ATOM 822 O O . LEU A 1 103 ? -20.650 -7.028 16.172 1.00 64.69 103 LEU A O 1
ATOM 826 N N . TRP A 1 104 ? -20.517 -6.926 18.418 1.00 65.44 104 TRP A N 1
ATOM 827 C CA . TRP A 1 104 ? -19.139 -6.434 18.469 1.00 65.44 104 TRP A CA 1
ATOM 828 C C . TRP A 1 104 ? -18.139 -7.416 17.843 1.00 65.44 104 TRP A C 1
ATOM 830 O O . TRP A 1 104 ? -17.203 -6.991 17.179 1.00 65.44 104 TRP A O 1
ATOM 840 N N . GLN A 1 105 ? -18.350 -8.736 17.974 1.00 67.56 105 GLN A N 1
ATOM 841 C CA . GLN A 1 105 ? -17.507 -9.743 17.310 1.00 67.56 105 GLN A CA 1
ATOM 842 C C . GLN A 1 105 ? -17.650 -9.661 15.791 1.00 67.56 105 GLN A C 1
ATOM 844 O O . GLN A 1 105 ? -16.655 -9.754 15.081 1.00 67.56 105 GLN A O 1
ATOM 849 N N . ARG A 1 106 ? -18.869 -9.438 15.281 1.00 68.06 106 ARG A N 1
ATOM 850 C CA . ARG A 1 106 ? -19.095 -9.244 13.840 1.00 68.06 106 ARG A CA 1
ATOM 851 C C . ARG A 1 106 ? -18.402 -7.986 13.329 1.00 68.06 106 ARG A C 1
ATOM 853 O O . ARG A 1 106 ? -17.772 -8.028 12.278 1.00 68.06 106 ARG A O 1
ATOM 860 N N . GLN A 1 107 ? -18.482 -6.887 14.076 1.00 67.38 107 GLN A N 1
ATOM 861 C CA . GLN A 1 107 ? -17.812 -5.640 13.706 1.00 67.38 107 GLN A CA 1
ATOM 862 C C . GLN A 1 107 ? -16.285 -5.761 13.787 1.00 67.38 107 GLN A C 1
ATOM 864 O O . GLN A 1 107 ? -15.600 -5.319 12.870 1.00 67.38 107 GLN A O 1
ATOM 869 N N . ALA A 1 108 ? -15.759 -6.420 14.821 1.00 67.00 108 ALA A N 1
ATOM 870 C CA . ALA A 1 108 ? -14.342 -6.736 14.986 1.00 67.00 108 ALA A CA 1
ATOM 871 C C . ALA A 1 108 ? -13.790 -7.579 13.830 1.00 67.00 108 ALA A C 1
ATOM 873 O O . ALA A 1 108 ? -12.801 -7.198 13.211 1.00 67.00 108 ALA A O 1
ATOM 874 N N . ILE A 1 109 ? -14.458 -8.693 13.508 1.00 69.75 109 ILE A N 1
ATOM 875 C CA . ILE A 1 109 ? -14.097 -9.560 12.377 1.00 69.75 109 ILE A CA 1
ATOM 876 C C . ILE A 1 109 ? -14.187 -8.772 11.069 1.00 69.75 109 ILE A C 1
ATOM 878 O O . ILE A 1 109 ? -13.283 -8.847 10.246 1.00 69.75 109 ILE A O 1
ATOM 882 N N . GLY A 1 110 ? -15.236 -7.964 10.895 1.00 67.88 110 GLY A N 1
ATOM 883 C CA . GLY A 1 110 ? -15.367 -7.079 9.746 1.00 67.88 110 GLY A CA 1
ATOM 884 C C . GLY A 1 110 ? -14.178 -6.124 9.616 1.00 67.88 110 GLY A C 1
ATOM 885 O O . GLY A 1 110 ? -13.576 -6.049 8.550 1.00 67.88 110 GLY A O 1
ATOM 886 N N . ARG A 1 111 ? -13.807 -5.390 10.668 1.00 70.69 111 ARG A N 1
ATOM 887 C CA . ARG A 1 111 ? -12.641 -4.487 10.631 1.00 70.69 111 ARG A CA 1
ATOM 888 C C . ARG A 1 111 ? -11.361 -5.245 10.284 1.00 70.69 111 ARG A C 1
ATOM 890 O O . ARG A 1 111 ? -10.731 -4.905 9.292 1.00 70.69 111 ARG A O 1
ATOM 897 N N . LEU A 1 112 ? -11.094 -6.354 10.974 1.00 71.75 112 LEU A N 1
ATOM 898 C CA . LEU A 1 112 ? -9.916 -7.184 10.731 1.00 71.75 112 LEU A CA 1
ATOM 899 C C . LEU A 1 112 ? -9.842 -7.706 9.290 1.00 71.75 112 LEU A C 1
ATOM 901 O O . LEU A 1 112 ? -8.781 -7.648 8.686 1.00 71.75 112 LEU A O 1
ATOM 905 N N . ILE A 1 113 ? -10.961 -8.154 8.708 1.00 69.38 113 ILE A N 1
ATOM 906 C CA . ILE A 1 113 ? -11.005 -8.571 7.299 1.00 69.38 113 ILE A CA 1
ATOM 907 C C . ILE A 1 113 ? -10.694 -7.391 6.377 1.00 69.38 113 ILE A C 1
ATOM 909 O O . ILE A 1 113 ? -9.882 -7.542 5.476 1.00 69.38 113 ILE A O 1
ATOM 913 N N . ARG A 1 114 ? -11.306 -6.215 6.582 1.00 68.75 114 ARG A N 1
ATOM 914 C CA . ARG A 1 114 ? -11.044 -5.032 5.737 1.00 68.75 114 ARG A CA 1
ATOM 915 C C .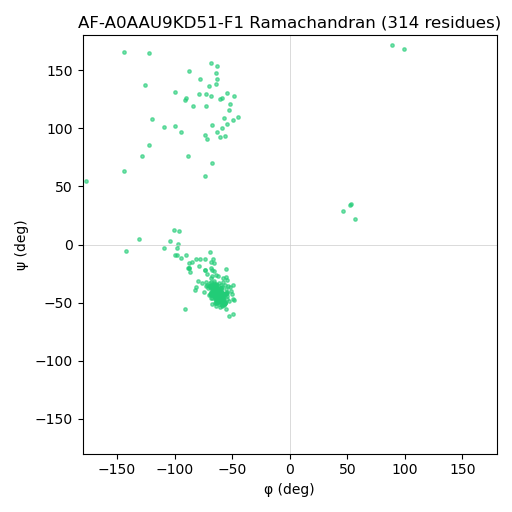 ARG A 1 114 ? -9.564 -4.663 5.771 1.00 68.75 114 ARG A C 1
ATOM 917 O O . ARG A 1 114 ? -8.960 -4.476 4.723 1.00 68.75 114 ARG A O 1
ATOM 924 N N . ASP A 1 115 ? -9.008 -4.577 6.970 1.00 71.56 115 ASP A N 1
ATOM 925 C CA . ASP A 1 115 ? -7.641 -4.123 7.189 1.00 71.56 115 ASP A CA 1
ATOM 926 C C . ASP A 1 115 ? -6.636 -5.160 6.653 1.00 71.56 115 ASP A C 1
ATOM 928 O O . ASP A 1 115 ? -5.652 -4.798 6.012 1.00 71.56 115 ASP A O 1
ATOM 932 N N . PHE A 1 116 ? -6.949 -6.454 6.790 1.00 70.88 116 PHE A N 1
ATOM 933 C CA . PHE A 1 116 ? -6.205 -7.543 6.158 1.00 70.88 116 PHE A CA 1
ATOM 934 C C . PHE A 1 116 ? -6.243 -7.469 4.626 1.00 70.88 116 PHE A C 1
ATOM 936 O O . PHE A 1 116 ? -5.211 -7.651 3.988 1.00 70.88 116 PHE A O 1
ATOM 943 N N . VAL A 1 117 ? -7.401 -7.170 4.023 1.00 67.44 117 VAL A N 1
ATOM 944 C CA . VAL A 1 117 ? -7.521 -7.032 2.562 1.00 67.44 117 VAL A CA 1
ATOM 945 C C . VAL A 1 117 ? -6.687 -5.866 2.044 1.00 67.44 117 VAL A C 1
ATOM 947 O O . VAL A 1 117 ? -5.894 -6.073 1.131 1.00 67.44 117 VAL A O 1
ATOM 950 N N . ILE A 1 118 ? -6.813 -4.677 2.644 1.00 66.06 118 ILE A N 1
ATOM 951 C CA . ILE A 1 118 ? -6.049 -3.480 2.242 1.00 66.06 118 ILE A CA 1
ATOM 952 C C . ILE A 1 118 ? -4.547 -3.775 2.246 1.00 66.06 118 ILE A C 1
ATOM 954 O O . ILE A 1 118 ? -3.799 -3.379 1.354 1.00 66.06 118 ILE A O 1
ATOM 958 N N . PHE A 1 119 ? -4.100 -4.501 3.260 1.00 69.88 119 PHE A N 1
ATOM 959 C CA . PHE A 1 119 ? -2.692 -4.749 3.458 1.00 69.88 119 PHE A CA 1
ATOM 960 C C . PHE A 1 119 ? -2.151 -5.900 2.592 1.00 69.88 119 PHE A C 1
ATOM 962 O O . PHE A 1 119 ? -1.060 -5.793 2.032 1.00 69.88 119 PHE A O 1
ATOM 969 N N . LEU A 1 120 ? -2.943 -6.956 2.379 1.00 69.75 120 LEU A N 1
ATOM 970 C CA . LEU A 1 120 ? -2.619 -7.984 1.392 1.00 69.75 120 LEU A CA 1
ATOM 971 C C . LEU A 1 120 ? -2.516 -7.378 -0.014 1.00 69.75 120 LEU A C 1
ATOM 973 O O . LEU A 1 120 ? -1.629 -7.755 -0.772 1.00 69.75 120 LEU A O 1
ATOM 977 N N . GLN A 1 121 ? -3.368 -6.406 -0.354 1.00 68.50 121 GLN A N 1
ATOM 978 C CA . GLN A 1 121 ? -3.302 -5.706 -1.639 1.00 68.50 121 GLN A CA 1
ATOM 979 C C . GLN A 1 121 ? -1.962 -4.976 -1.831 1.00 68.50 121 GLN A C 1
ATOM 981 O O . GLN A 1 121 ? -1.367 -5.108 -2.895 1.00 68.50 121 GLN A O 1
ATOM 986 N N . LEU A 1 122 ? -1.428 -4.294 -0.807 1.00 65.81 122 LEU A N 1
ATOM 987 C CA . LEU A 1 122 ? -0.094 -3.671 -0.871 1.00 65.81 122 LEU A CA 1
ATOM 988 C C . LEU A 1 122 ? 1.023 -4.703 -1.100 1.00 65.81 122 LEU A C 1
ATOM 990 O O . LEU A 1 122 ? 1.916 -4.477 -1.918 1.00 65.81 122 LEU A O 1
ATOM 994 N N . GLY A 1 123 ? 0.950 -5.849 -0.420 1.00 68.00 123 GLY A N 1
ATOM 995 C CA . GLY A 1 123 ? 1.898 -6.950 -0.602 1.00 68.00 123 GLY A CA 1
ATOM 996 C C . GLY A 1 123 ? 1.855 -7.570 -1.995 1.00 68.00 123 GLY A C 1
ATOM 997 O O . GLY A 1 123 ? 2.896 -7.832 -2.594 1.00 68.00 123 GLY A O 1
ATOM 998 N N . LEU A 1 124 ? 0.654 -7.757 -2.543 1.00 67.69 124 LEU A N 1
ATOM 999 C CA . LEU A 1 124 ? 0.458 -8.279 -3.896 1.00 67.69 124 LEU A CA 1
ATOM 1000 C C . LEU A 1 124 ? 0.955 -7.294 -4.960 1.00 67.69 124 LEU A C 1
ATOM 1002 O O . LEU A 1 124 ? 1.552 -7.718 -5.946 1.00 67.69 124 LEU A O 1
ATOM 1006 N N . THR A 1 125 ? 0.781 -5.987 -4.744 1.00 64.81 125 THR A N 1
ATOM 1007 C CA . THR A 1 125 ? 1.345 -4.951 -5.619 1.00 64.81 125 THR A CA 1
ATOM 1008 C C . THR A 1 125 ? 2.876 -4.968 -5.594 1.00 64.81 125 THR A C 1
ATOM 1010 O O . THR A 1 125 ? 3.504 -4.884 -6.646 1.00 64.81 125 THR A O 1
ATOM 1013 N N . ALA A 1 126 ? 3.502 -5.151 -4.427 1.00 67.25 126 ALA A N 1
ATOM 1014 C CA . ALA A 1 126 ? 4.957 -5.304 -4.329 1.00 67.25 126 ALA A CA 1
ATOM 1015 C C . ALA A 1 126 ? 5.465 -6.575 -5.031 1.00 67.25 126 ALA A C 1
ATOM 1017 O O . ALA A 1 126 ? 6.472 -6.539 -5.737 1.00 67.25 126 ALA A O 1
ATOM 1018 N N . TRP A 1 127 ? 4.734 -7.683 -4.893 1.00 68.94 127 TRP A N 1
ATOM 1019 C CA . TRP A 1 127 ? 5.036 -8.928 -5.598 1.00 68.94 127 TRP A CA 1
ATOM 1020 C C . TRP A 1 127 ? 4.912 -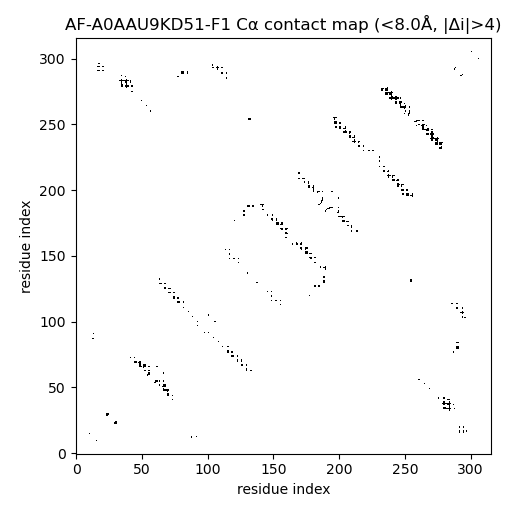8.789 -7.119 1.00 68.94 127 TRP A C 1
ATOM 1022 O O . TRP A 1 127 ? 5.696 -9.366 -7.867 1.00 68.94 127 TRP A O 1
ATOM 1032 N N . PHE A 1 128 ? 3.945 -8.007 -7.592 1.00 67.19 128 PHE A N 1
ATOM 1033 C CA . PHE A 1 128 ? 3.813 -7.718 -9.012 1.00 67.19 128 PHE A CA 1
ATOM 1034 C C . PHE A 1 128 ? 5.053 -7.014 -9.580 1.00 67.19 128 PHE A C 1
ATOM 1036 O O . PHE A 1 128 ? 5.530 -7.408 -10.642 1.00 67.19 128 PHE A O 1
ATOM 1043 N N . PHE A 1 129 ? 5.605 -6.018 -8.880 1.00 67.12 129 PHE A N 1
ATOM 1044 C CA . PHE A 1 129 ? 6.854 -5.402 -9.331 1.00 67.12 129 PHE A CA 1
ATOM 1045 C C . PHE A 1 129 ? 7.986 -6.416 -9.385 1.00 67.12 129 PHE A C 1
ATOM 1047 O O . PHE A 1 129 ? 8.692 -6.462 -10.383 1.00 67.12 129 PHE A O 1
ATOM 1054 N N . TYR A 1 130 ? 8.123 -7.256 -8.355 1.00 71.31 130 TYR A N 1
ATOM 1055 C CA . TYR A 1 130 ? 9.107 -8.336 -8.360 1.00 71.31 130 TYR A CA 1
ATOM 1056 C C . TYR A 1 130 ? 8.989 -9.210 -9.615 1.00 71.31 130 TYR A C 1
ATOM 1058 O O . TYR A 1 130 ? 9.981 -9.422 -10.305 1.00 71.31 130 TYR A O 1
ATOM 1066 N N . ALA A 1 131 ? 7.770 -9.644 -9.936 1.00 66.62 131 ALA A N 1
ATOM 1067 C CA . ALA A 1 131 ? 7.489 -10.450 -11.114 1.00 66.62 131 ALA A CA 1
ATOM 1068 C C . ALA A 1 131 ? 7.894 -9.747 -12.420 1.00 66.62 131 ALA A C 1
ATOM 1070 O O . ALA A 1 131 ? 8.499 -10.375 -13.276 1.00 66.62 131 ALA A O 1
ATOM 1071 N N . GLY A 1 132 ? 7.619 -8.445 -12.551 1.00 63.16 132 GLY A N 1
ATOM 1072 C CA . GLY A 1 132 ? 7.972 -7.686 -13.753 1.00 63.16 132 GLY A CA 1
ATOM 1073 C C . GLY A 1 132 ? 9.454 -7.354 -13.916 1.00 63.16 132 GLY A C 1
ATOM 1074 O O . GLY A 1 132 ? 9.892 -7.104 -15.034 1.00 63.16 132 GLY A O 1
ATOM 1075 N N . PHE A 1 133 ? 10.239 -7.359 -12.836 1.00 66.75 133 PHE A N 1
ATOM 1076 C CA . PHE A 1 133 ? 11.694 -7.190 -12.920 1.00 66.75 133 PHE A CA 1
ATOM 1077 C C . PHE A 1 133 ? 12.441 -8.506 -13.194 1.00 66.75 133 PHE A C 1
ATOM 1079 O O . PHE A 1 133 ? 13.614 -8.462 -13.558 1.00 66.75 133 PHE A O 1
ATOM 1086 N N . ASP A 1 134 ? 11.792 -9.661 -13.022 1.00 68.25 134 ASP A N 1
ATOM 1087 C CA . ASP A 1 134 ? 12.416 -10.980 -13.161 1.00 68.25 134 ASP A CA 1
ATOM 1088 C C . ASP A 1 134 ? 11.452 -12.012 -13.779 1.00 68.25 134 ASP A C 1
ATOM 1090 O O . ASP A 1 134 ? 11.089 -13.021 -13.168 1.00 68.25 134 ASP A O 1
ATOM 1094 N N . ASP A 1 135 ? 11.050 -11.756 -15.031 1.00 58.84 135 ASP A N 1
ATOM 1095 C CA . ASP A 1 135 ? 10.106 -12.583 -15.808 1.00 58.84 135 ASP A CA 1
ATOM 1096 C C . ASP A 1 135 ? 10.536 -14.066 -15.925 1.00 58.84 135 ASP A C 1
ATOM 1098 O O . ASP A 1 135 ? 9.709 -14.947 -16.167 1.00 58.84 135 ASP A O 1
ATOM 1102 N N . ASN A 1 136 ? 11.825 -14.376 -15.735 1.00 53.22 136 ASN A N 1
ATOM 1103 C CA . ASN A 1 136 ? 12.383 -15.716 -15.932 1.00 53.22 136 ASN A CA 1
ATOM 1104 C C . ASN A 1 136 ? 12.450 -16.576 -14.654 1.00 53.22 136 ASN A C 1
ATOM 1106 O O . ASN A 1 136 ? 12.711 -17.779 -14.757 1.00 53.22 136 ASN A O 1
ATOM 1110 N N . SER A 1 137 ? 12.233 -16.014 -13.457 1.00 53.41 137 SER A N 1
ATOM 1111 C CA . SER A 1 137 ? 12.433 -16.744 -12.190 1.00 53.41 137 SER A CA 1
ATOM 1112 C C . SER A 1 137 ? 11.165 -17.329 -11.566 1.00 53.41 137 SER A C 1
ATOM 1114 O O . SER A 1 137 ? 11.244 -18.142 -10.634 1.00 53.41 137 SER A O 1
ATOM 1116 N N . LEU A 1 138 ? 9.984 -16.987 -12.087 1.00 59.03 138 LEU A N 1
ATOM 1117 C CA . LEU A 1 138 ? 8.713 -17.482 -11.562 1.00 59.03 138 LEU A CA 1
ATOM 1118 C C . LEU A 1 138 ? 8.486 -18.954 -11.930 1.00 59.03 138 LEU A C 1
ATOM 1120 O O . LEU A 1 138 ? 7.935 -19.304 -12.969 1.00 59.03 138 LEU A O 1
ATOM 1124 N N . LYS A 1 139 ? 8.876 -19.845 -11.012 1.00 57.38 139 LYS A N 1
ATOM 1125 C CA . LYS A 1 139 ? 8.632 -21.296 -11.112 1.00 57.38 139 LYS A CA 1
ATOM 1126 C C . LYS A 1 139 ? 7.154 -21.684 -10.976 1.00 57.38 139 LYS A C 1
ATOM 1128 O O . LYS A 1 139 ? 6.803 -22.821 -11.281 1.00 57.38 139 LYS A O 1
ATOM 1133 N N . SER A 1 140 ? 6.301 -20.783 -10.484 1.00 61.50 140 SER A N 1
ATOM 1134 C CA . SER A 1 140 ? 4.878 -21.037 -10.240 1.00 61.50 140 SER A CA 1
ATOM 1135 C C . SER A 1 140 ? 3.991 -20.009 -10.948 1.00 61.50 140 SER A C 1
ATOM 1137 O O . SER A 1 140 ? 4.287 -18.819 -10.835 1.00 61.50 140 SER A O 1
ATOM 1139 N N . PRO A 1 141 ? 2.879 -20.435 -11.578 1.00 72.25 141 PRO A N 1
ATOM 1140 C CA . PRO A 1 141 ? 1.923 -19.527 -12.213 1.00 72.25 141 PRO A CA 1
ATOM 1141 C C . PRO A 1 141 ? 1.348 -18.526 -11.205 1.00 72.25 141 PRO A C 1
ATOM 1143 O O . PRO A 1 141 ? 0.793 -18.921 -10.170 1.00 72.25 141 PRO A O 1
ATOM 1146 N N . LEU A 1 142 ? 1.454 -17.238 -11.530 1.00 72.25 142 LEU A N 1
ATOM 1147 C CA . LEU A 1 142 ? 0.995 -16.118 -10.710 1.00 72.25 142 LEU A CA 1
ATOM 1148 C C . LEU A 1 142 ? -0.495 -16.187 -10.401 1.00 72.25 142 LEU A C 1
ATOM 1150 O O . LEU A 1 142 ? -0.906 -15.729 -9.337 1.00 72.25 142 LEU A O 1
ATOM 1154 N N . TRP A 1 143 ? -1.300 -16.797 -11.271 1.00 77.50 143 TRP A N 1
ATOM 1155 C CA . TRP A 1 143 ? -2.728 -16.993 -11.053 1.00 77.50 143 TRP A CA 1
ATOM 1156 C C . TRP A 1 143 ? -3.030 -17.593 -9.678 1.00 77.50 143 TRP A C 1
ATOM 1158 O O . TRP A 1 143 ? -3.866 -17.071 -8.948 1.00 77.50 143 TRP A O 1
ATOM 1168 N N . HIS A 1 144 ? -2.314 -18.643 -9.272 1.00 73.38 144 HIS A N 1
ATOM 1169 C CA . HIS A 1 144 ? -2.576 -19.314 -7.993 1.00 73.38 144 HIS A CA 1
ATOM 1170 C C . HIS A 1 144 ? -2.221 -18.436 -6.792 1.00 73.38 144 HIS A C 1
ATOM 1172 O O . HIS A 1 144 ? -2.836 -18.555 -5.733 1.00 73.38 144 HIS A O 1
ATOM 1178 N N . LEU A 1 145 ? -1.245 -17.547 -6.967 1.00 70.62 145 LEU A N 1
ATOM 1179 C CA . LEU A 1 145 ? -0.772 -16.647 -5.927 1.00 70.62 145 LEU A CA 1
ATOM 1180 C C . LEU A 1 145 ? -1.655 -15.396 -5.802 1.00 70.62 145 LEU A C 1
ATOM 1182 O O . LEU A 1 145 ? -1.930 -14.944 -4.693 1.00 70.62 145 LEU A O 1
ATOM 1186 N N . LEU A 1 146 ? -2.113 -14.848 -6.929 1.00 75.69 146 LEU A N 1
ATOM 1187 C CA . LEU A 1 146 ? -2.900 -13.616 -6.983 1.00 75.69 146 LEU A CA 1
ATOM 1188 C C . LEU A 1 146 ? -4.407 -13.868 -6.810 1.00 75.69 146 LEU A C 1
ATOM 1190 O O . LEU A 1 146 ? -5.116 -12.986 -6.329 1.00 75.69 146 LEU A O 1
ATOM 1194 N N . MET A 1 147 ? -4.909 -15.072 -7.114 1.00 77.31 147 MET A N 1
ATOM 1195 C CA . MET A 1 147 ? -6.338 -15.401 -7.010 1.00 77.31 147 MET A CA 1
ATOM 1196 C C . MET A 1 147 ? -6.948 -15.147 -5.617 1.00 77.31 147 MET A C 1
ATOM 1198 O O . MET A 1 147 ? -8.041 -14.576 -5.556 1.00 77.31 147 MET A O 1
ATOM 1202 N N . PRO A 1 148 ? -6.288 -15.476 -4.485 1.00 73.94 148 PRO A N 1
ATOM 1203 C CA . PRO A 1 148 ? -6.778 -15.078 -3.165 1.00 73.94 148 PRO A CA 1
ATOM 1204 C C . PRO A 1 148 ? -6.985 -13.562 -3.037 1.00 73.94 148 PRO A C 1
ATOM 1206 O O . PRO A 1 148 ? -7.978 -13.124 -2.458 1.00 73.94 148 PRO A O 1
ATOM 1209 N N . GLY A 1 149 ? -6.094 -12.759 -3.627 1.00 75.44 149 GLY A N 1
ATOM 1210 C CA . GLY A 1 149 ? -6.199 -11.302 -3.684 1.00 75.44 149 GLY A CA 1
ATOM 1211 C C . GLY A 1 149 ? -7.390 -10.809 -4.504 1.00 75.44 149 GLY A C 1
ATOM 1212 O O . GLY A 1 149 ? -8.102 -9.903 -4.060 1.00 75.44 149 GLY A O 1
ATOM 1213 N N . ILE A 1 150 ? -7.653 -11.436 -5.654 1.00 81.00 150 ILE A N 1
ATOM 1214 C CA . ILE A 1 150 ? -8.826 -11.146 -6.493 1.00 81.00 150 ILE A CA 1
ATOM 1215 C C . ILE A 1 150 ? -10.109 -11.430 -5.706 1.00 81.00 150 ILE A C 1
ATOM 1217 O O . ILE A 1 150 ? -10.970 -10.558 -5.587 1.00 81.00 150 ILE A O 1
ATOM 1221 N N . VAL A 1 151 ? -10.222 -12.623 -5.111 1.00 82.06 151 VAL A N 1
ATOM 1222 C CA . VAL A 1 151 ? -11.396 -13.030 -4.320 1.00 82.06 151 VAL A CA 1
ATOM 1223 C C . VAL A 1 151 ? -11.631 -12.065 -3.161 1.00 82.06 151 VAL A C 1
ATOM 1225 O O . VAL A 1 151 ? -12.753 -11.604 -2.952 1.00 82.06 151 VAL A O 1
ATOM 1228 N N . LEU A 1 152 ? -10.577 -11.712 -2.428 1.00 77.44 152 LEU A N 1
ATOM 1229 C CA . LEU A 1 152 ? -10.668 -10.777 -1.311 1.00 77.44 152 LEU A CA 1
ATOM 1230 C C . LEU A 1 152 ? -11.089 -9.369 -1.749 1.00 77.44 152 LEU A C 1
ATOM 1232 O O . LEU A 1 152 ? -11.915 -8.752 -1.078 1.00 77.44 152 LEU A O 1
ATOM 1236 N N . SER A 1 153 ? -10.595 -8.888 -2.890 1.00 81.38 153 SER A N 1
ATOM 1237 C CA . SER A 1 153 ? -10.975 -7.584 -3.448 1.00 81.38 153 SER A CA 1
ATOM 1238 C C . SER A 1 153 ? -12.440 -7.564 -3.904 1.00 81.38 153 SER A C 1
ATOM 1240 O O . SER A 1 153 ? -13.146 -6.577 -3.685 1.00 81.38 153 SER A O 1
ATOM 1242 N N . VAL A 1 154 ? -12.948 -8.673 -4.457 1.00 83.69 154 VAL A N 1
ATOM 1243 C CA . VAL A 1 154 ? -14.377 -8.834 -4.785 1.00 83.69 154 VAL A CA 1
ATOM 1244 C C . VAL A 1 154 ? -15.230 -8.829 -3.516 1.00 83.69 154 VAL A C 1
ATOM 1246 O O . VAL A 1 154 ? -16.221 -8.103 -3.445 1.00 83.69 154 VAL A O 1
ATOM 1249 N N . LEU A 1 155 ? -14.841 -9.585 -2.485 1.00 79.25 155 LEU A N 1
ATOM 1250 C CA . LEU A 1 155 ? -15.561 -9.617 -1.206 1.00 79.25 155 LEU A CA 1
ATOM 1251 C C . LEU A 1 155 ? -15.567 -8.248 -0.513 1.00 79.25 155 LEU A C 1
ATOM 1253 O O . LEU A 1 155 ? -16.593 -7.845 0.039 1.00 79.25 155 LEU A O 1
ATOM 1257 N N . ALA A 1 156 ? -14.450 -7.517 -0.564 1.00 74.94 156 ALA A N 1
ATOM 1258 C CA . ALA A 1 156 ? -14.370 -6.152 -0.060 1.00 74.94 156 ALA A CA 1
ATOM 1259 C C . ALA A 1 156 ? -15.311 -5.219 -0.833 1.00 74.94 156 ALA A C 1
ATOM 1261 O O . ALA A 1 156 ? -16.106 -4.515 -0.213 1.00 74.94 156 ALA A O 1
ATOM 1262 N N . SER A 1 157 ? -15.305 -5.283 -2.167 1.00 80.00 157 SER A N 1
ATOM 1263 C CA . SER A 1 157 ? -16.205 -4.493 -3.019 1.00 80.00 157 SER A CA 1
ATOM 1264 C C . SER A 1 157 ? -17.676 -4.764 -2.693 1.00 80.00 157 SER A C 1
ATOM 1266 O O . SER A 1 157 ? -18.435 -3.832 -2.436 1.00 80.00 157 SER A O 1
ATOM 1268 N N . LEU A 1 158 ? -18.072 -6.040 -2.611 1.00 79.19 158 LEU A N 1
ATOM 1269 C CA . LEU A 1 158 ? -19.433 -6.439 -2.235 1.00 79.19 158 LEU A CA 1
ATOM 1270 C C . LEU A 1 158 ? -19.817 -5.900 -0.860 1.00 79.19 158 LEU A C 1
ATOM 1272 O O . LEU A 1 158 ? -20.922 -5.393 -0.677 1.00 79.19 158 LEU A O 1
ATOM 1276 N N . ARG A 1 159 ? -18.903 -5.957 0.111 1.00 78.56 159 ARG A N 1
ATOM 1277 C CA . ARG A 1 159 ? -19.146 -5.375 1.428 1.00 78.56 159 ARG A CA 1
ATOM 1278 C C . ARG A 1 159 ? -19.389 -3.872 1.349 1.00 78.56 159 ARG A C 1
ATOM 1280 O O . ARG A 1 159 ? -20.322 -3.416 1.996 1.00 78.56 159 ARG A O 1
ATOM 1287 N N . PHE A 1 160 ? -18.568 -3.112 0.630 1.00 76.38 160 PHE A N 1
ATOM 1288 C CA . PHE A 1 160 ? -18.727 -1.655 0.542 1.00 76.38 160 PHE A CA 1
ATOM 1289 C C . PHE A 1 160 ? -19.995 -1.248 -0.221 1.00 76.38 160 PHE A C 1
ATOM 1291 O O . PHE A 1 160 ? -20.592 -0.221 0.084 1.00 76.38 160 PHE A O 1
ATOM 1298 N N . VAL A 1 161 ? -20.467 -2.089 -1.146 1.00 76.25 161 VAL A N 1
ATOM 1299 C CA . VAL A 1 161 ? -21.788 -1.926 -1.772 1.00 76.25 161 VAL A CA 1
ATOM 1300 C C . VAL A 1 161 ? -22.918 -2.171 -0.763 1.00 76.25 161 VAL A C 1
ATOM 1302 O O . VAL A 1 161 ? -23.890 -1.419 -0.733 1.00 76.25 161 VAL A O 1
ATOM 1305 N N . LEU A 1 162 ? -22.800 -3.211 0.072 1.00 70.56 162 LEU A N 1
ATOM 1306 C CA . LEU A 1 162 ? -23.839 -3.619 1.028 1.00 70.56 162 LEU A CA 1
ATOM 1307 C C . LEU A 1 162 ? -23.870 -2.776 2.313 1.00 70.56 162 LEU A C 1
ATOM 1309 O O . LEU A 1 162 ? -24.927 -2.606 2.915 1.00 70.56 162 LEU A O 1
ATOM 1313 N N . ILE A 1 163 ? -22.718 -2.278 2.759 1.00 72.38 163 ILE A N 1
ATOM 1314 C CA . ILE A 1 163 ? -22.544 -1.487 3.980 1.00 72.38 163 ILE A CA 1
ATOM 1315 C C . ILE A 1 163 ? -21.926 -0.156 3.571 1.00 72.38 163 ILE A C 1
ATOM 1317 O O . ILE A 1 163 ? -20.707 0.013 3.601 1.00 72.38 163 ILE A O 1
ATOM 1321 N N . GLN A 1 164 ? -22.793 0.774 3.178 1.00 66.50 164 GLN A N 1
ATOM 1322 C CA . GLN A 1 164 ? -22.375 2.091 2.722 1.00 66.50 164 GLN A CA 1
ATOM 1323 C C . GLN A 1 164 ? -21.786 2.910 3.880 1.00 66.50 164 GLN A C 1
ATOM 1325 O O . GLN A 1 164 ? -22.390 3.081 4.938 1.00 66.50 164 GLN A O 1
ATOM 1330 N N . SER A 1 165 ? -20.588 3.422 3.642 1.00 70.75 165 SER A N 1
ATOM 1331 C CA . SER A 1 165 ? -19.855 4.411 4.428 1.00 70.75 165 SER A CA 1
ATOM 1332 C C . SER A 1 165 ? -19.528 5.609 3.538 1.00 70.75 165 SER A C 1
ATOM 1334 O O . SER A 1 165 ? -19.568 5.490 2.313 1.00 70.75 165 SER A O 1
ATOM 1336 N N . GLU A 1 166 ? -19.142 6.739 4.135 1.00 70.50 166 GLU A N 1
ATOM 1337 C CA . GLU A 1 166 ? -18.797 7.959 3.384 1.00 70.50 166 GLU A CA 1
ATOM 1338 C C . GLU A 1 166 ? -17.726 7.705 2.302 1.00 70.50 166 GLU A C 1
ATOM 1340 O O . GLU A 1 166 ? -17.843 8.219 1.195 1.00 70.50 166 GLU A O 1
ATOM 1345 N N . ASP A 1 167 ? -16.761 6.818 2.570 1.00 75.12 167 ASP A N 1
ATOM 1346 C CA . ASP A 1 167 ? -15.687 6.469 1.626 1.00 75.12 167 ASP A CA 1
ATOM 1347 C C . ASP A 1 167 ? -15.950 5.206 0.785 1.00 75.12 167 ASP A C 1
ATOM 1349 O O . ASP A 1 167 ? -15.030 4.667 0.172 1.00 75.12 167 ASP A O 1
ATOM 1353 N N . SER A 1 168 ? -17.169 4.659 0.772 1.00 77.75 168 SER A N 1
ATOM 1354 C CA . SER A 1 168 ? -17.416 3.366 0.108 1.00 77.75 168 SER A CA 1
ATOM 1355 C C . SER A 1 168 ? -17.106 3.385 -1.388 1.00 77.75 168 SER A C 1
ATOM 1357 O O . SER A 1 168 ? -16.552 2.414 -1.891 1.00 77.75 168 SER A O 1
ATOM 1359 N N . LEU A 1 169 ? -17.393 4.488 -2.090 1.00 82.69 169 LEU A N 1
ATOM 1360 C CA . LEU A 1 169 ? -17.063 4.626 -3.513 1.00 82.69 169 LEU A CA 1
ATOM 1361 C C . LEU A 1 169 ? -15.549 4.541 -3.753 1.00 82.69 169 LEU A C 1
ATOM 1363 O O . LEU A 1 169 ? -15.127 3.809 -4.642 1.00 82.69 169 LEU A O 1
ATOM 1367 N N . PHE A 1 170 ? -14.752 5.235 -2.935 1.00 84.62 170 PHE A N 1
ATOM 1368 C CA . PHE A 1 170 ? -13.289 5.193 -3.001 1.00 84.62 170 PHE A CA 1
ATOM 1369 C C . PHE A 1 170 ? -12.786 3.753 -2.855 1.00 84.62 170 PHE A C 1
ATOM 1371 O O . PHE A 1 170 ? -12.085 3.239 -3.719 1.00 84.62 170 PHE A O 1
ATOM 1378 N N . TRP A 1 171 ? -13.230 3.041 -1.816 1.00 81.50 171 TRP A N 1
ATOM 1379 C CA . TRP A 1 171 ? -12.785 1.664 -1.588 1.00 81.50 171 TRP A CA 1
ATOM 1380 C C . TRP A 1 171 ? -13.238 0.682 -2.674 1.00 81.50 171 TRP A C 1
ATOM 1382 O O . TRP A 1 171 ? -12.530 -0.289 -2.960 1.00 81.50 171 TRP A O 1
ATOM 1392 N N . ILE A 1 172 ? -14.397 0.923 -3.290 1.00 84.75 172 ILE A N 1
ATOM 1393 C CA . ILE A 1 172 ? -14.878 0.153 -4.442 1.00 84.75 172 ILE A CA 1
ATOM 1394 C C . ILE A 1 172 ? -13.981 0.408 -5.658 1.00 84.75 172 ILE A C 1
ATOM 1396 O O . ILE A 1 172 ? -13.490 -0.552 -6.253 1.00 84.75 172 ILE A O 1
ATOM 1400 N N . CYS A 1 173 ? -13.725 1.674 -6.004 1.00 88.81 173 CYS A N 1
ATOM 1401 C CA . CYS A 1 173 ? -12.830 2.052 -7.100 1.00 88.81 173 CYS A CA 1
ATOM 1402 C C . CYS A 1 173 ? -11.435 1.450 -6.905 1.00 88.81 173 CYS A C 1
ATOM 1404 O O . CYS A 1 173 ? -10.940 0.749 -7.787 1.00 88.81 173 CYS A O 1
ATOM 1406 N N . PHE A 1 174 ? -10.853 1.623 -5.720 1.00 85.12 174 PHE A N 1
ATOM 1407 C CA . PHE A 1 174 ? -9.557 1.063 -5.356 1.00 85.12 174 PHE A CA 1
ATOM 1408 C C . PHE A 1 174 ? -9.504 -0.467 -5.515 1.00 85.12 174 PHE A C 1
ATOM 1410 O O . PHE A 1 174 ? -8.552 -1.019 -6.076 1.00 85.12 174 PHE A O 1
ATOM 1417 N N . SER A 1 175 ? -10.557 -1.169 -5.083 1.00 85.19 175 SER A N 1
ATOM 1418 C CA . SER A 1 175 ? -10.652 -2.627 -5.218 1.00 85.19 175 SER A CA 1
ATOM 1419 C C . SER A 1 175 ? -10.730 -3.064 -6.683 1.00 85.19 175 SER A C 1
ATOM 1421 O O . SER A 1 175 ? -10.039 -4.005 -7.073 1.00 85.19 175 SER A O 1
ATOM 1423 N N . PHE A 1 176 ? -11.512 -2.371 -7.518 1.00 89.44 176 PHE A N 1
ATOM 1424 C CA . PHE A 1 176 ? -11.592 -2.665 -8.952 1.00 89.44 176 PHE A CA 1
ATOM 1425 C C . PHE A 1 176 ? -10.285 -2.380 -9.688 1.00 89.44 176 PHE A C 1
ATOM 1427 O O . PHE A 1 176 ? -9.869 -3.199 -10.505 1.00 89.44 176 PHE A O 1
ATOM 1434 N N . LEU A 1 177 ? -9.608 -1.273 -9.372 1.00 89.75 177 LEU A N 1
ATOM 1435 C CA . LEU A 1 177 ? -8.281 -0.978 -9.913 1.00 89.75 177 LEU A CA 1
ATOM 1436 C C . LEU A 1 177 ? -7.277 -2.070 -9.531 1.00 89.75 177 LEU A C 1
ATOM 1438 O O . LEU A 1 177 ? -6.463 -2.474 -10.355 1.00 89.75 177 LEU A O 1
ATOM 1442 N N . THR A 1 178 ? -7.376 -2.611 -8.315 1.00 84.62 178 THR A N 1
ATOM 1443 C CA . THR A 1 178 ? -6.496 -3.692 -7.852 1.00 84.62 178 THR A CA 1
ATOM 1444 C C . THR A 1 178 ? -6.760 -5.001 -8.585 1.00 84.62 178 THR A C 1
ATOM 1446 O O . THR A 1 178 ? -5.822 -5.682 -8.994 1.00 84.62 178 THR A O 1
ATOM 1449 N N . ILE A 1 179 ? -8.031 -5.339 -8.805 1.00 87.94 179 ILE A N 1
ATOM 1450 C CA . ILE A 1 179 ? -8.412 -6.504 -9.610 1.00 87.94 179 ILE A CA 1
ATOM 1451 C C . ILE A 1 179 ? -7.911 -6.337 -11.049 1.00 87.94 179 ILE A C 1
ATOM 1453 O O . ILE A 1 179 ? -7.309 -7.259 -11.594 1.00 87.94 179 ILE A O 1
ATOM 1457 N N . ALA A 1 180 ? -8.122 -5.163 -11.651 1.00 90.56 180 ALA A N 1
ATOM 1458 C CA . ALA A 1 180 ? -7.671 -4.867 -13.007 1.00 90.56 180 ALA A CA 1
ATOM 1459 C C . ALA A 1 180 ? -6.148 -4.987 -13.133 1.00 90.56 180 ALA A C 1
ATOM 1461 O O . ALA A 1 180 ? -5.678 -5.632 -14.067 1.00 90.56 180 ALA A O 1
ATOM 1462 N N . GLN A 1 181 ? -5.398 -4.446 -12.162 1.00 86.81 181 GLN A N 1
ATOM 1463 C CA . GLN A 1 181 ? -3.950 -4.621 -12.062 1.00 86.81 181 GLN A CA 1
ATOM 1464 C C . GLN A 1 181 ? -3.613 -6.112 -12.112 1.00 86.81 181 GLN A C 1
ATOM 1466 O O . GLN A 1 181 ? -3.006 -6.557 -13.076 1.00 86.81 181 GLN A O 1
ATOM 1471 N N . GLN A 1 182 ? -4.092 -6.899 -11.144 1.00 85.25 182 GLN A N 1
ATOM 1472 C CA . GLN A 1 182 ? -3.764 -8.325 -11.024 1.00 85.25 182 GLN A CA 1
ATOM 1473 C C . GLN A 1 182 ? -4.084 -9.123 -12.296 1.00 85.25 182 GLN A C 1
ATOM 1475 O O . GLN A 1 182 ? -3.266 -9.934 -12.725 1.00 85.25 182 GLN A O 1
ATOM 1480 N N . ILE A 1 183 ? -5.237 -8.880 -12.929 1.00 88.12 183 ILE A N 1
ATOM 1481 C CA . ILE A 1 183 ? -5.627 -9.566 -14.169 1.00 88.12 183 ILE A CA 1
ATOM 1482 C C . ILE A 1 183 ? -4.660 -9.237 -15.312 1.00 88.12 183 ILE A C 1
ATOM 1484 O O . ILE A 1 183 ? -4.214 -10.155 -16.001 1.00 88.12 183 ILE A O 1
ATOM 1488 N N . LEU A 1 184 ? -4.307 -7.961 -15.501 1.00 89.38 184 LEU A N 1
ATOM 1489 C CA . LEU A 1 184 ? -3.364 -7.548 -16.546 1.00 89.38 184 LEU A CA 1
ATOM 1490 C C . LEU A 1 184 ? -1.981 -8.175 -16.333 1.00 89.38 184 LEU A C 1
ATOM 1492 O O . LEU A 1 184 ? -1.360 -8.629 -17.293 1.00 89.38 184 LEU A O 1
ATOM 1496 N N . CYS A 1 185 ? -1.530 -8.277 -15.080 1.00 81.56 185 CYS A N 1
ATOM 1497 C CA . CYS A 1 185 ? -0.275 -8.942 -14.730 1.00 81.56 185 CYS A CA 1
ATOM 1498 C C . CYS A 1 185 ? -0.291 -10.424 -15.107 1.00 81.56 185 CYS A C 1
ATOM 1500 O O . CYS A 1 185 ? 0.640 -10.912 -15.740 1.00 81.56 185 CYS A O 1
ATOM 1502 N N . ILE A 1 186 ? -1.358 -11.135 -14.733 1.00 85.25 186 ILE A N 1
ATOM 1503 C CA . ILE A 1 186 ? -1.525 -12.556 -15.052 1.00 85.25 186 ILE A CA 1
ATOM 1504 C C . ILE A 1 186 ? -1.539 -12.741 -16.573 1.00 85.25 186 ILE A C 1
ATOM 1506 O O . ILE A 1 186 ? -0.876 -13.631 -17.095 1.00 85.25 186 ILE A O 1
ATOM 1510 N N . TRP A 1 187 ? -2.269 -11.896 -17.304 1.00 87.94 187 TRP A N 1
ATOM 1511 C CA . TRP A 1 187 ? -2.297 -11.941 -18.766 1.00 87.94 187 TRP A CA 1
ATOM 1512 C C . TRP A 1 187 ? -0.921 -11.744 -19.392 1.00 87.94 187 TRP A C 1
ATOM 1514 O O . TRP A 1 187 ? -0.547 -12.511 -20.278 1.00 87.94 187 TRP A O 1
ATOM 1524 N N . LYS A 1 188 ? -0.152 -10.763 -18.919 1.00 86.69 188 LYS A N 1
ATOM 1525 C CA . LYS A 1 188 ? 1.188 -10.503 -19.444 1.00 86.69 188 LYS A CA 1
ATOM 1526 C C . LYS A 1 188 ? 2.179 -11.620 -19.105 1.00 86.69 188 LYS A C 1
ATOM 1528 O O . LYS A 1 188 ? 2.897 -12.058 -19.994 1.00 86.69 188 LYS A O 1
ATOM 1533 N N . ILE A 1 189 ? 2.204 -12.093 -17.861 1.00 82.81 189 ILE A N 1
ATOM 1534 C CA . ILE A 1 189 ? 3.257 -12.998 -17.375 1.00 82.81 189 ILE A CA 1
ATOM 1535 C C . ILE A 1 189 ? 2.876 -14.474 -17.568 1.00 82.81 189 ILE A C 1
ATOM 1537 O O . ILE A 1 189 ? 3.597 -15.211 -18.238 1.00 82.81 189 ILE A O 1
ATOM 1541 N N . ASP A 1 190 ? 1.725 -14.917 -17.049 1.00 83.88 190 ASP A N 1
ATOM 1542 C CA . ASP A 1 190 ? 1.317 -16.331 -17.131 1.00 83.88 190 ASP A CA 1
ATOM 1543 C C . ASP A 1 190 ? 0.852 -16.706 -18.544 1.00 83.88 190 ASP A C 1
ATOM 1545 O O . ASP A 1 190 ? 1.167 -17.789 -19.042 1.00 83.88 190 ASP A O 1
ATOM 1549 N N . TYR A 1 191 ? 0.097 -15.817 -19.199 1.00 84.88 191 TYR A N 1
ATOM 1550 C CA . TYR A 1 191 ? -0.455 -16.068 -20.536 1.00 84.88 191 TYR A CA 1
ATOM 1551 C C . TYR A 1 191 ? 0.383 -15.477 -21.675 1.00 84.88 191 TYR A C 1
ATOM 1553 O O . TYR A 1 191 ? 0.022 -15.660 -22.837 1.00 84.88 191 TYR A O 1
ATOM 1561 N N . LYS A 1 192 ? 1.506 -14.812 -21.363 1.00 84.50 192 LYS A N 1
ATOM 1562 C CA . LYS A 1 192 ? 2.441 -14.228 -22.343 1.00 84.50 192 LYS A CA 1
ATOM 1563 C C . LYS A 1 192 ? 1.763 -13.317 -23.371 1.00 84.50 192 LYS A C 1
ATOM 1565 O O . LYS A 1 192 ? 2.154 -13.291 -24.536 1.00 84.50 192 LYS A O 1
ATOM 1570 N N . ALA A 1 193 ? 0.721 -12.596 -22.960 1.00 86.19 193 ALA A N 1
ATOM 1571 C CA . ALA A 1 193 ? 0.063 -11.635 -23.831 1.00 86.19 193 ALA A CA 1
ATOM 1572 C C . ALA A 1 193 ? 1.036 -10.504 -24.203 1.00 86.19 193 ALA A C 1
ATOM 1574 O O . ALA A 1 193 ? 1.745 -9.982 -23.340 1.00 86.19 193 ALA A O 1
ATOM 1575 N N . GLU A 1 194 ? 1.021 -10.082 -25.470 1.00 87.06 194 GLU A N 1
ATOM 1576 C CA . GLU A 1 194 ? 1.799 -8.948 -25.994 1.00 87.06 194 GLU A CA 1
ATOM 1577 C C . GLU A 1 194 ? 1.214 -7.602 -25.523 1.00 87.06 194 GLU A C 1
ATOM 1579 O O . GLU A 1 194 ? 0.766 -6.760 -26.298 1.00 87.06 194 GLU A O 1
ATOM 1584 N N . LEU A 1 195 ? 1.158 -7.413 -24.206 1.00 86.25 195 LEU A N 1
ATOM 1585 C CA . LEU A 1 195 ? 0.697 -6.196 -23.553 1.00 86.25 195 LEU A CA 1
ATOM 1586 C C . LEU A 1 195 ? 1.897 -5.364 -23.120 1.00 86.25 195 LEU A C 1
ATOM 1588 O O . LEU A 1 195 ? 2.791 -5.867 -22.438 1.00 86.25 195 LEU A O 1
ATOM 1592 N N . SER A 1 196 ? 1.880 -4.072 -23.440 1.00 88.88 196 SER A N 1
ATOM 1593 C CA . SER A 1 196 ? 2.858 -3.138 -22.884 1.00 88.88 196 SER A CA 1
ATOM 1594 C C . SER A 1 196 ? 2.719 -3.030 -21.355 1.00 88.88 196 SER A C 1
ATOM 1596 O O . SER A 1 196 ? 1.609 -3.011 -20.807 1.00 88.88 196 SER A O 1
ATOM 1598 N N . TRP A 1 197 ? 3.851 -2.915 -20.660 1.00 86.75 197 TRP A N 1
ATOM 1599 C CA . TRP A 1 197 ? 3.955 -2.572 -19.243 1.00 86.75 197 TRP A CA 1
ATOM 1600 C C . TRP A 1 197 ? 3.258 -1.257 -18.904 1.00 86.75 197 TRP A C 1
ATOM 1602 O O . TRP A 1 197 ? 2.737 -1.125 -17.797 1.00 86.75 197 TRP A O 1
ATOM 1612 N N . ILE A 1 198 ? 3.164 -0.324 -19.858 1.00 89.56 198 ILE A N 1
ATOM 1613 C CA . ILE A 1 198 ? 2.387 0.911 -19.705 1.00 89.56 198 ILE A CA 1
ATOM 1614 C C . ILE A 1 198 ? 0.933 0.564 -19.382 1.00 89.56 198 ILE A C 1
ATOM 1616 O O . ILE A 1 198 ? 0.413 1.030 -18.370 1.00 89.56 198 ILE A O 1
ATOM 1620 N N . TYR A 1 199 ? 0.296 -0.316 -20.164 1.00 88.94 199 TYR A N 1
ATOM 1621 C CA . TYR A 1 199 ? -1.084 -0.743 -19.907 1.00 88.94 199 TYR A CA 1
ATOM 1622 C C . TYR A 1 199 ? -1.217 -1.510 -18.597 1.00 88.94 199 TYR A C 1
ATOM 1624 O O . TYR A 1 199 ? -2.176 -1.294 -17.858 1.00 88.94 199 TYR A O 1
ATOM 1632 N N . CYS A 1 200 ? -0.236 -2.358 -18.284 1.00 86.19 200 CYS A N 1
ATOM 1633 C CA . CYS A 1 200 ? -0.231 -3.118 -17.038 1.00 86.19 200 CYS A CA 1
ATOM 1634 C C . CYS A 1 200 ? -0.137 -2.215 -15.807 1.00 86.19 200 CYS A C 1
ATOM 1636 O O . CYS A 1 200 ? -0.604 -2.615 -14.752 1.00 86.19 200 CYS A O 1
ATOM 1638 N N . LEU A 1 201 ? 0.442 -1.017 -15.919 1.00 87.44 201 LEU A N 1
ATOM 1639 C CA . LEU A 1 201 ? 0.639 -0.087 -14.807 1.00 87.44 201 LEU A CA 1
ATOM 1640 C C . LEU A 1 201 ? -0.400 1.042 -14.717 1.00 87.44 201 LEU A C 1
ATOM 1642 O O . LEU A 1 201 ? -0.461 1.710 -13.682 1.00 87.44 201 LEU A O 1
ATOM 1646 N N . ILE A 1 202 ? -1.270 1.210 -15.722 1.00 89.88 202 ILE A N 1
ATOM 1647 C CA . ILE A 1 202 ? -2.388 2.175 -15.682 1.00 89.88 202 ILE A CA 1
ATO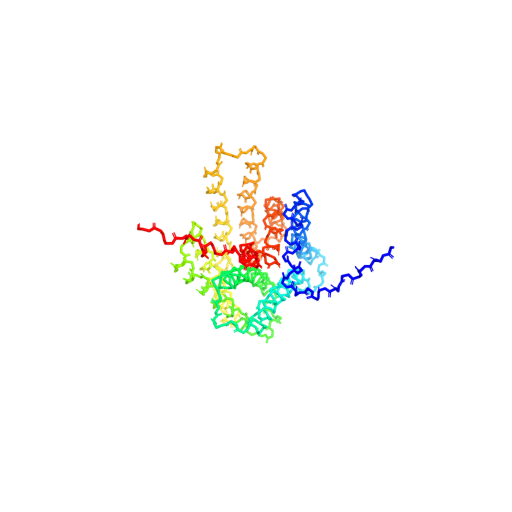M 1648 C C . ILE A 1 202 ? -3.203 2.079 -14.384 1.00 89.88 202 ILE A C 1
ATOM 1650 O O . ILE A 1 202 ? -3.449 3.128 -13.779 1.00 89.88 202 ILE A O 1
ATOM 1654 N N . PRO A 1 203 ? -3.617 0.887 -13.904 1.00 90.62 203 PRO A N 1
ATOM 1655 C CA . PRO A 1 203 ? -4.417 0.819 -12.688 1.00 90.62 203 PRO A CA 1
ATOM 1656 C C . PRO A 1 203 ? -3.678 1.376 -11.467 1.00 90.62 203 PRO A C 1
ATOM 1658 O O . PRO A 1 203 ? -4.298 2.025 -10.631 1.00 90.62 203 PRO A O 1
ATOM 1661 N N . THR A 1 204 ? -2.354 1.219 -11.401 1.00 86.50 204 THR A N 1
ATOM 1662 C CA . THR A 1 204 ? -1.534 1.791 -10.325 1.00 86.50 204 THR A CA 1
ATOM 1663 C C . THR A 1 204 ? -1.484 3.322 -10.405 1.00 86.50 204 THR A C 1
ATOM 1665 O O . THR A 1 204 ? -1.573 3.995 -9.379 1.00 86.50 204 THR A O 1
ATOM 1668 N N . TYR A 1 205 ? -1.436 3.905 -11.609 1.00 88.00 205 TYR A N 1
ATOM 1669 C CA . TYR A 1 205 ? -1.522 5.366 -11.785 1.00 88.00 205 TYR A CA 1
ATOM 1670 C C . TYR A 1 205 ? -2.869 5.903 -11.311 1.00 88.00 205 TYR A C 1
ATOM 1672 O O . TYR A 1 205 ? -2.937 6.925 -10.627 1.00 88.00 205 TYR A O 1
ATOM 1680 N N . LEU A 1 206 ? -3.940 5.186 -11.649 1.00 90.25 206 LEU A N 1
ATOM 1681 C CA . LEU A 1 206 ? -5.291 5.532 -11.231 1.00 90.25 206 LEU A CA 1
ATOM 1682 C C . LEU A 1 206 ? -5.469 5.383 -9.719 1.00 90.25 206 LEU A C 1
ATOM 1684 O O . LEU A 1 206 ? -6.136 6.222 -9.129 1.00 90.25 206 LEU A O 1
ATOM 1688 N N . MET A 1 207 ? -4.829 4.405 -9.070 1.00 88.12 207 MET A N 1
ATOM 1689 C CA . MET A 1 207 ? -4.820 4.315 -7.603 1.00 88.12 207 MET A CA 1
ATOM 1690 C C . MET A 1 207 ? -4.148 5.534 -6.970 1.00 88.12 207 MET A C 1
ATOM 1692 O O . MET A 1 207 ? -4.670 6.091 -6.008 1.00 88.12 207 MET A O 1
ATOM 1696 N N . CYS A 1 208 ? -3.011 5.987 -7.510 1.00 88.81 208 CYS A N 1
ATOM 1697 C CA . CYS A 1 208 ? -2.357 7.210 -7.041 1.00 88.81 208 CYS A CA 1
ATOM 1698 C C . CYS A 1 208 ? -3.264 8.441 -7.210 1.00 88.81 208 CYS A C 1
ATOM 1700 O O . CYS A 1 208 ? -3.339 9.281 -6.312 1.00 88.81 208 CYS A O 1
ATOM 1702 N N . ALA A 1 209 ? -3.984 8.535 -8.331 1.00 89.31 209 ALA A N 1
ATOM 1703 C CA . ALA A 1 209 ? -4.958 9.598 -8.564 1.00 89.31 209 ALA A CA 1
ATOM 1704 C C . ALA A 1 209 ? -6.159 9.513 -7.604 1.00 89.31 209 ALA A C 1
ATOM 1706 O O . ALA A 1 209 ? -6.587 10.539 -7.079 1.00 89.31 209 ALA A O 1
ATOM 1707 N N . ASP A 1 210 ? -6.658 8.309 -7.324 1.00 88.00 210 ASP A N 1
ATOM 1708 C CA . ASP A 1 210 ? -7.752 8.059 -6.380 1.00 88.00 210 ASP A CA 1
ATOM 1709 C C . ASP A 1 210 ? -7.353 8.479 -4.953 1.00 88.00 210 ASP A C 1
ATOM 1711 O O . ASP A 1 210 ? -8.097 9.181 -4.268 1.00 88.00 210 ASP A O 1
ATOM 1715 N N . PHE A 1 211 ? -6.119 8.180 -4.527 1.00 84.69 211 PHE A N 1
ATOM 1716 C CA . PHE A 1 211 ? -5.571 8.668 -3.254 1.00 84.69 211 PHE A CA 1
ATOM 1717 C C . PHE A 1 211 ? -5.410 10.192 -3.202 1.00 84.69 211 PHE A C 1
ATOM 1719 O O . PHE A 1 211 ? -5.705 10.812 -2.172 1.00 84.69 211 PHE A O 1
ATOM 1726 N N . ALA A 1 212 ? -4.957 10.812 -4.295 1.00 88.25 212 ALA A N 1
ATOM 1727 C CA . ALA A 1 212 ? -4.860 12.266 -4.391 1.00 88.25 212 ALA A CA 1
ATOM 1728 C C . ALA A 1 212 ? -6.250 12.914 -4.292 1.00 88.25 212 ALA A C 1
ATOM 1730 O O . ALA A 1 212 ? -6.430 13.885 -3.554 1.00 88.25 212 ALA A O 1
ATOM 1731 N N . TRP A 1 213 ? -7.240 12.341 -4.980 1.00 88.25 213 TRP A N 1
ATOM 1732 C CA . TRP A 1 213 ? -8.629 12.783 -4.943 1.00 88.25 213 TRP A CA 1
ATOM 1733 C C . TRP A 1 213 ? -9.234 12.646 -3.547 1.00 88.25 213 TRP A C 1
ATOM 1735 O O . TRP A 1 213 ? -9.803 13.608 -3.029 1.00 88.25 213 TRP A O 1
ATOM 1745 N N . LEU A 1 214 ? -9.051 11.493 -2.896 1.00 85.56 214 LEU A N 1
ATOM 1746 C CA . LEU A 1 214 ? -9.500 11.271 -1.525 1.00 85.56 214 LEU A CA 1
ATOM 1747 C C . LEU A 1 214 ? -8.903 12.332 -0.592 1.00 85.56 214 LEU A C 1
ATOM 1749 O O . LEU A 1 214 ? -9.638 13.026 0.112 1.00 85.56 214 LEU A O 1
ATOM 1753 N N . SER A 1 215 ? -7.586 12.531 -0.652 1.00 83.19 215 SER A N 1
ATOM 1754 C CA . SER A 1 215 ? -6.877 13.524 0.164 1.00 83.19 215 SER A CA 1
ATOM 1755 C C . SER A 1 215 ? -7.378 14.951 -0.089 1.00 83.19 215 SER A C 1
ATOM 1757 O O . SER A 1 215 ? -7.573 15.714 0.858 1.00 83.19 215 SER A O 1
ATOM 1759 N N . ALA A 1 216 ? -7.652 15.302 -1.349 1.00 85.38 216 ALA A N 1
ATOM 1760 C CA . ALA A 1 216 ? -8.223 16.592 -1.726 1.00 85.38 216 ALA A CA 1
ATOM 1761 C C . ALA A 1 216 ? -9.662 16.767 -1.219 1.00 85.38 216 ALA A C 1
ATOM 1763 O O . ALA A 1 216 ? -10.014 17.840 -0.732 1.00 85.38 216 ALA A O 1
ATOM 1764 N N . SER A 1 217 ? -10.486 15.718 -1.272 1.00 83.50 217 SER A N 1
ATOM 1765 C CA . SER A 1 217 ? -11.865 15.759 -0.776 1.00 83.50 217 SER A CA 1
ATOM 1766 C C . SER A 1 217 ? -11.919 15.982 0.739 1.00 83.50 217 SER A C 1
ATOM 1768 O O . SER A 1 217 ? -12.670 16.838 1.211 1.00 83.50 217 SER A O 1
ATOM 1770 N N . TYR A 1 218 ? -11.050 15.302 1.495 1.00 80.19 218 TYR A N 1
ATOM 1771 C CA . TYR A 1 218 ? -10.880 15.521 2.930 1.00 80.19 218 TYR A CA 1
ATOM 1772 C C . TYR A 1 218 ? -10.392 16.936 3.229 1.00 80.19 218 TYR A C 1
ATOM 1774 O O . TYR A 1 218 ? -10.953 17.613 4.092 1.00 80.19 218 TYR A O 1
ATOM 1782 N N . PHE A 1 219 ? -9.389 17.406 2.486 1.00 84.00 219 PHE A N 1
ATOM 1783 C CA . PHE A 1 219 ? -8.888 18.768 2.621 1.00 84.00 219 PHE A CA 1
ATOM 1784 C C . PHE A 1 219 ? -10.001 19.801 2.427 1.00 84.00 219 PHE A C 1
ATOM 1786 O O . PHE A 1 219 ? -10.174 20.667 3.278 1.00 84.00 219 PHE A O 1
ATOM 1793 N N . LEU A 1 220 ? -10.796 19.688 1.359 1.00 83.25 220 LEU A N 1
ATOM 1794 C CA . LEU A 1 220 ? -11.880 20.627 1.060 1.00 83.25 220 LEU A CA 1
ATOM 1795 C C . LEU A 1 220 ? -13.007 20.573 2.095 1.00 83.25 220 LEU A C 1
ATOM 1797 O O . LEU A 1 220 ? -13.509 21.621 2.503 1.00 83.25 220 LEU A O 1
ATOM 1801 N N . ARG A 1 221 ? -13.386 19.371 2.548 1.00 81.19 221 ARG A N 1
ATOM 1802 C CA . ARG A 1 221 ? -14.457 19.180 3.536 1.00 81.19 221 ARG A CA 1
ATOM 1803 C C . ARG A 1 221 ? -14.118 19.817 4.879 1.00 81.19 221 ARG A C 1
ATOM 1805 O O . ARG A 1 221 ? -14.988 20.420 5.499 1.00 81.19 221 ARG A O 1
ATOM 1812 N N . PHE A 1 222 ? -12.861 19.713 5.301 1.00 79.94 222 PHE A N 1
ATOM 1813 C CA . PHE A 1 222 ? -12.414 20.203 6.602 1.00 79.94 222 PHE A CA 1
ATOM 1814 C C . PHE A 1 222 ? -11.632 21.519 6.524 1.00 79.94 222 PHE A C 1
ATOM 1816 O O . PHE A 1 222 ? -11.220 22.026 7.558 1.00 79.94 222 PHE A O 1
ATOM 1823 N N . ALA A 1 223 ? -11.472 22.136 5.347 1.00 76.75 223 ALA A N 1
ATOM 1824 C CA . ALA A 1 223 ? -10.606 23.306 5.132 1.00 76.75 223 ALA A CA 1
ATOM 1825 C C . ALA A 1 223 ? -10.810 24.448 6.143 1.00 76.75 223 ALA A C 1
ATOM 1827 O O . ALA A 1 223 ? -9.850 25.111 6.521 1.00 76.75 223 ALA A O 1
ATOM 1828 N N . LYS A 1 224 ? -12.051 24.668 6.595 1.00 75.38 224 LYS A N 1
ATOM 1829 C CA . LYS A 1 224 ? -12.400 25.723 7.563 1.00 75.38 224 LYS A CA 1
ATOM 1830 C C . LYS A 1 224 ? -12.064 25.376 9.019 1.00 75.38 224 LYS A C 1
ATOM 1832 O O . LYS A 1 224 ? -12.005 26.272 9.851 1.00 75.38 224 LYS A O 1
ATOM 1837 N N . GLU A 1 225 ? -11.868 24.097 9.319 1.00 79.88 225 GLU A N 1
ATOM 1838 C CA . GLU A 1 225 ? -11.622 23.544 10.658 1.00 79.88 225 GLU A CA 1
ATOM 1839 C C . GLU A 1 225 ? -10.170 23.063 10.832 1.00 79.88 225 GLU A C 1
ATOM 1841 O O . GLU A 1 225 ? -9.772 22.601 11.905 1.00 79.88 225 GLU A O 1
ATOM 1846 N N . LEU A 1 226 ? -9.366 23.138 9.767 1.00 77.44 226 LEU A N 1
ATOM 1847 C CA . LEU A 1 226 ? -7.985 22.681 9.766 1.00 77.44 226 LEU A CA 1
ATOM 1848 C C . LEU A 1 226 ? -7.036 23.802 10.177 1.00 77.44 226 LEU A C 1
ATOM 1850 O O . LEU A 1 226 ? -6.960 24.854 9.548 1.00 77.44 226 LEU A O 1
ATOM 1854 N N . ASP A 1 227 ? -6.222 23.513 11.187 1.00 85.06 227 ASP A N 1
ATOM 1855 C CA . ASP A 1 227 ? -5.037 24.309 11.479 1.00 85.06 227 ASP A CA 1
ATOM 1856 C C . ASP A 1 227 ? -4.045 24.238 10.307 1.00 85.06 227 ASP A C 1
ATOM 1858 O O . ASP A 1 227 ? -3.960 23.228 9.598 1.00 85.06 227 ASP A O 1
ATOM 1862 N N . TYR A 1 228 ? -3.221 25.277 10.161 1.00 83.94 228 TYR A N 1
ATOM 1863 C CA . TYR A 1 228 ? -2.236 25.401 9.081 1.00 83.94 228 TYR A CA 1
ATOM 1864 C C . TYR A 1 228 ? -1.321 24.169 8.938 1.00 83.94 228 TYR A C 1
ATOM 1866 O O . TYR A 1 228 ? -1.014 23.731 7.831 1.00 83.94 228 TYR A O 1
ATOM 1874 N N . SER A 1 229 ? -0.939 23.543 10.056 1.00 82.69 229 SER A N 1
ATOM 1875 C CA . SER A 1 229 ? -0.132 22.317 10.054 1.00 82.69 229 SER A CA 1
ATOM 1876 C C . SER A 1 229 ? -0.849 21.134 9.400 1.00 82.69 229 SER A C 1
ATOM 1878 O O . SER A 1 229 ? -0.243 20.403 8.619 1.00 82.69 229 SER A O 1
ATOM 1880 N N . LYS A 1 230 ? -2.148 20.952 9.663 1.00 83.25 230 LYS A N 1
ATOM 1881 C CA . LYS A 1 230 ? -2.944 19.881 9.053 1.00 83.25 230 LYS A CA 1
ATOM 1882 C C . LYS A 1 230 ? -3.185 20.157 7.571 1.00 83.25 230 LYS A C 1
ATOM 1884 O O . LYS A 1 230 ? -3.128 19.226 6.775 1.00 83.25 230 LYS A O 1
ATOM 1889 N N . MET A 1 231 ? -3.389 21.423 7.195 1.00 85.81 231 MET A N 1
ATOM 1890 C CA . MET A 1 231 ? -3.490 21.827 5.788 1.00 85.81 231 MET A CA 1
ATOM 1891 C C . MET A 1 231 ? -2.229 21.453 5.002 1.00 85.81 231 MET A C 1
ATOM 1893 O O . MET A 1 231 ? -2.338 20.832 3.948 1.00 85.81 231 MET A O 1
ATOM 1897 N N . ILE A 1 232 ? -1.041 21.760 5.537 1.00 87.50 232 ILE A N 1
ATOM 1898 C CA . ILE A 1 232 ? 0.234 21.370 4.914 1.00 87.50 232 ILE A CA 1
ATOM 1899 C C . ILE A 1 232 ? 0.311 19.852 4.748 1.00 87.50 232 ILE A C 1
ATOM 1901 O O . ILE A 1 232 ? 0.660 19.377 3.673 1.00 87.50 232 ILE A O 1
ATOM 1905 N N . ILE A 1 233 ? -0.046 19.086 5.781 1.00 86.94 233 ILE A N 1
ATOM 1906 C CA . ILE A 1 233 ? -0.017 17.619 5.729 1.00 86.94 233 ILE A CA 1
ATOM 1907 C C . ILE A 1 233 ? -0.916 17.089 4.599 1.00 86.94 233 ILE A C 1
ATOM 1909 O O . ILE A 1 233 ? -0.475 16.242 3.824 1.00 86.94 233 ILE A O 1
ATOM 1913 N N . PHE A 1 234 ? -2.137 17.611 4.446 1.00 85.94 234 PHE A N 1
ATOM 1914 C CA . PHE A 1 234 ? -3.022 17.215 3.345 1.00 85.94 234 PHE A CA 1
ATOM 1915 C C . PHE A 1 234 ? -2.454 17.574 1.968 1.00 85.94 234 PHE A C 1
ATOM 1917 O O . PHE A 1 234 ? -2.489 16.742 1.063 1.00 85.94 234 PHE A O 1
ATOM 1924 N N . LEU A 1 235 ? -1.889 18.775 1.812 1.00 89.50 235 LEU A N 1
ATOM 1925 C CA . LEU A 1 235 ? -1.258 19.197 0.558 1.00 89.50 235 LEU A CA 1
ATOM 1926 C C . LEU A 1 235 ? -0.065 18.308 0.197 1.00 89.50 235 LEU A C 1
ATOM 1928 O O . LEU A 1 235 ? 0.055 17.893 -0.953 1.00 89.50 235 LEU A O 1
ATOM 1932 N N . LEU A 1 236 ? 0.773 17.952 1.175 1.00 90.50 236 LEU A N 1
ATOM 1933 C CA . LEU A 1 236 ? 1.849 16.981 0.976 1.00 90.50 236 LEU A CA 1
ATOM 1934 C C . LEU A 1 236 ? 1.287 15.616 0.550 1.00 90.50 236 LEU A C 1
ATOM 1936 O O . LEU A 1 236 ? 1.845 14.985 -0.337 1.00 90.50 236 LEU A O 1
ATOM 1940 N N . GLY A 1 237 ? 0.148 15.181 1.096 1.00 88.94 237 GLY A N 1
ATOM 1941 C CA . GLY A 1 237 ? -0.496 13.924 0.689 1.00 88.94 237 GLY A CA 1
ATOM 1942 C C . GLY A 1 237 ? -0.915 13.923 -0.779 1.00 88.94 237 GLY A C 1
ATOM 1943 O O . GLY A 1 237 ? -0.623 12.975 -1.508 1.00 88.94 237 GLY A O 1
ATOM 1944 N N . ILE A 1 238 ? -1.533 15.016 -1.230 1.00 91.12 238 ILE A N 1
ATOM 1945 C CA . ILE A 1 238 ? -1.958 15.199 -2.624 1.00 91.12 238 ILE A CA 1
ATOM 1946 C C . ILE A 1 238 ? -0.738 15.232 -3.550 1.00 91.12 238 ILE A C 1
ATOM 1948 O O . ILE A 1 238 ? -0.662 14.462 -4.506 1.00 91.12 238 ILE A O 1
ATOM 1952 N N . ILE A 1 239 ? 0.238 16.091 -3.243 1.00 92.75 239 ILE A N 1
ATOM 1953 C CA . ILE A 1 239 ? 1.443 16.283 -4.059 1.00 92.75 239 ILE A CA 1
ATOM 1954 C C . ILE A 1 239 ? 2.259 14.986 -4.129 1.00 92.75 239 ILE A C 1
ATOM 1956 O O . ILE A 1 239 ? 2.674 14.573 -5.210 1.00 92.75 239 ILE A O 1
ATOM 1960 N N . GLY A 1 240 ? 2.451 14.317 -2.992 1.00 91.75 240 GLY A N 1
ATOM 1961 C CA . GLY A 1 240 ? 3.164 13.047 -2.916 1.00 91.75 240 GLY A CA 1
ATOM 1962 C C . GLY A 1 240 ? 2.485 11.954 -3.738 1.00 91.75 240 GLY A C 1
ATOM 1963 O O . GLY A 1 240 ? 3.162 11.260 -4.488 1.00 91.75 240 GLY A O 1
ATOM 1964 N N . SER A 1 241 ? 1.152 11.858 -3.684 1.00 90.00 241 SER A N 1
ATOM 1965 C CA . SER A 1 241 ? 0.390 10.888 -4.486 1.00 90.00 241 SER A CA 1
ATOM 1966 C C . SER A 1 241 ? 0.548 11.135 -5.990 1.00 90.00 241 SER A C 1
ATOM 1968 O O . SER A 1 241 ? 0.764 10.191 -6.748 1.00 90.00 241 SER A O 1
ATOM 1970 N N . ILE A 1 242 ? 0.518 12.401 -6.425 1.00 91.19 242 ILE A N 1
ATOM 1971 C CA . ILE A 1 242 ? 0.744 12.777 -7.830 1.00 91.19 242 ILE A CA 1
ATOM 1972 C C . ILE A 1 242 ? 2.160 12.394 -8.271 1.00 91.19 242 ILE A C 1
ATOM 1974 O O . ILE A 1 242 ? 2.320 11.736 -9.297 1.00 91.19 242 ILE A O 1
ATOM 1978 N N . PHE A 1 243 ? 3.189 12.752 -7.495 1.00 92.44 243 PHE A N 1
ATOM 1979 C CA . PHE A 1 243 ? 4.571 12.409 -7.840 1.00 92.44 243 PHE A CA 1
ATOM 1980 C C . PHE A 1 243 ? 4.835 10.903 -7.810 1.00 92.44 243 PHE A C 1
ATOM 1982 O O . PHE A 1 243 ? 5.566 10.412 -8.665 1.00 92.44 243 PHE A O 1
ATOM 1989 N N . SER A 1 244 ? 4.207 10.151 -6.901 1.00 88.00 244 SER A N 1
ATOM 1990 C CA . SER A 1 244 ? 4.249 8.687 -6.930 1.00 88.00 244 SER A CA 1
ATOM 1991 C C . SER A 1 244 ? 3.625 8.138 -8.216 1.00 88.00 244 SER A C 1
ATOM 1993 O O . SER A 1 244 ? 4.234 7.283 -8.850 1.00 88.00 244 SER A O 1
ATOM 1995 N N . GLY A 1 245 ? 2.479 8.669 -8.658 1.00 89.50 245 GLY A N 1
ATOM 1996 C CA . GLY A 1 245 ? 1.860 8.298 -9.937 1.00 89.50 245 GLY A CA 1
ATOM 1997 C C . GLY A 1 245 ? 2.743 8.615 -11.151 1.00 89.50 245 GLY A C 1
ATOM 1998 O O . GLY A 1 245 ? 2.877 7.791 -12.052 1.00 89.50 245 GLY A O 1
ATOM 1999 N N . ILE A 1 246 ? 3.413 9.770 -11.145 1.00 90.44 246 ILE A N 1
ATOM 2000 C CA . ILE A 1 246 ? 4.401 10.135 -12.171 1.00 90.44 246 ILE A CA 1
ATOM 2001 C C . ILE A 1 246 ? 5.592 9.170 -12.135 1.00 90.44 246 ILE A C 1
ATOM 2003 O O . ILE A 1 246 ? 5.988 8.654 -13.174 1.00 90.44 246 ILE A O 1
ATOM 2007 N N . GLY A 1 247 ? 6.148 8.872 -10.959 1.00 89.56 247 GLY A N 1
ATOM 2008 C CA . GLY A 1 247 ? 7.256 7.923 -10.823 1.00 89.56 247 GLY A CA 1
ATOM 2009 C C . GLY A 1 247 ? 6.898 6.542 -11.358 1.00 89.56 247 GLY A C 1
ATOM 2010 O O . GLY A 1 247 ? 7.647 5.963 -12.135 1.00 89.56 247 GLY A O 1
ATOM 2011 N N . MET A 1 248 ? 5.697 6.073 -11.038 1.00 87.25 248 MET A N 1
ATOM 2012 C CA . MET A 1 248 ? 5.106 4.853 -11.574 1.00 87.25 248 MET A CA 1
ATOM 2013 C C . MET A 1 248 ? 4.980 4.868 -13.110 1.00 87.25 248 MET A C 1
ATOM 2015 O O . MET A 1 248 ? 5.175 3.839 -13.762 1.00 87.25 248 MET A O 1
ATOM 2019 N N . PHE A 1 249 ? 4.675 6.022 -13.704 1.00 89.75 249 PHE A N 1
ATOM 2020 C CA . PHE A 1 249 ? 4.667 6.212 -15.155 1.00 89.75 249 PHE A CA 1
ATOM 2021 C C . PHE A 1 249 ? 6.068 6.118 -15.764 1.00 89.75 249 PHE A C 1
ATOM 2023 O O . PHE A 1 249 ? 6.255 5.453 -16.774 1.00 89.75 249 PHE A O 1
ATOM 2030 N N . PHE A 1 250 ? 7.086 6.675 -15.109 1.00 90.12 250 PHE A N 1
ATOM 2031 C CA . PHE A 1 250 ? 8.469 6.461 -15.536 1.00 90.12 250 PHE A CA 1
ATOM 2032 C C . PHE A 1 250 ? 8.909 4.991 -15.370 1.00 90.12 250 PHE A C 1
ATOM 2034 O O . PHE A 1 250 ? 9.647 4.495 -16.215 1.00 90.12 250 PHE A O 1
ATOM 2041 N N . ILE A 1 251 ? 8.420 4.246 -14.365 1.00 87.50 251 ILE A N 1
ATOM 2042 C CA . ILE A 1 251 ? 8.705 2.799 -14.260 1.00 87.50 251 ILE A CA 1
ATOM 2043 C C . ILE A 1 251 ? 8.207 2.041 -15.492 1.00 87.50 251 ILE A C 1
ATOM 2045 O O . ILE A 1 251 ? 8.929 1.178 -15.978 1.00 87.50 251 ILE A O 1
ATOM 2049 N N . SER A 1 252 ? 7.012 2.335 -16.018 1.00 88.38 252 SER A N 1
ATOM 2050 C CA . SER A 1 252 ? 6.533 1.596 -17.197 1.00 88.38 252 SER A CA 1
ATOM 2051 C C . SER A 1 252 ? 7.388 1.850 -18.423 1.00 88.38 252 SER A C 1
ATOM 2053 O O . SER A 1 252 ? 7.698 0.903 -19.130 1.00 88.38 252 SER A O 1
ATOM 2055 N N . PHE A 1 253 ? 7.822 3.090 -18.645 1.00 89.25 253 PHE A N 1
ATOM 2056 C CA . PHE A 1 253 ? 8.759 3.387 -19.723 1.00 89.25 253 PHE A CA 1
ATOM 2057 C C . PHE A 1 253 ? 10.112 2.713 -19.532 1.00 89.25 253 PHE A C 1
ATOM 2059 O O . PHE A 1 253 ? 10.723 2.309 -20.516 1.00 89.25 253 PHE A O 1
ATOM 2066 N N . TYR A 1 254 ? 10.581 2.586 -18.289 1.00 87.12 254 TYR A N 1
ATOM 2067 C CA . TYR A 1 254 ? 11.802 1.840 -18.006 1.00 87.12 254 TYR A CA 1
ATOM 2068 C C . TYR A 1 254 ? 11.637 0.352 -18.342 1.00 87.12 254 TYR A C 1
ATOM 2070 O O . TYR A 1 254 ? 12.503 -0.216 -18.991 1.00 87.12 254 TYR A O 1
ATOM 2078 N N . LEU A 1 255 ? 10.512 -0.263 -17.962 1.00 85.25 255 LEU A N 1
ATOM 2079 C CA . LEU A 1 255 ? 10.212 -1.664 -18.288 1.00 85.25 255 LEU A CA 1
ATOM 2080 C C . LEU A 1 255 ? 9.993 -1.910 -19.797 1.00 85.25 255 LEU A C 1
ATOM 2082 O O . LEU A 1 255 ? 9.952 -3.059 -20.224 1.00 85.25 255 LEU A O 1
ATOM 2086 N N . GLU A 1 256 ? 9.833 -0.848 -20.588 1.00 87.69 256 GLU A N 1
ATOM 2087 C CA . GLU A 1 256 ? 9.776 -0.866 -22.059 1.00 87.69 256 GLU A CA 1
ATOM 2088 C C . GLU A 1 256 ? 11.105 -0.441 -22.714 1.00 87.69 256 GLU A C 1
ATOM 2090 O O . GLU A 1 256 ? 11.131 -0.121 -23.902 1.00 87.69 256 GLU A O 1
ATOM 2095 N N . ASP A 1 257 ? 12.196 -0.356 -21.946 1.00 84.81 257 ASP A N 1
ATOM 2096 C CA . ASP A 1 257 ? 13.525 0.074 -22.405 1.00 84.81 257 ASP A CA 1
ATOM 2097 C C . ASP A 1 257 ? 13.558 1.477 -23.059 1.00 84.81 257 ASP A C 1
ATOM 2099 O O . ASP A 1 257 ? 14.466 1.812 -23.821 1.00 84.81 257 ASP A O 1
ATOM 2103 N N . MET A 1 258 ? 12.576 2.339 -22.763 1.00 85.38 258 MET A N 1
ATOM 2104 C CA . MET A 1 258 ? 12.454 3.670 -23.377 1.00 85.38 258 MET A CA 1
ATOM 2105 C C . MET A 1 258 ? 13.225 4.765 -22.630 1.00 85.38 258 MET A C 1
ATOM 2107 O O . MET A 1 258 ? 13.488 5.828 -23.194 1.00 85.38 258 MET A O 1
ATOM 2111 N N . ILE A 1 259 ? 13.553 4.545 -21.355 1.00 86.69 259 ILE A N 1
ATOM 2112 C CA . ILE A 1 259 ? 14.252 5.514 -20.500 1.00 86.69 259 ILE A CA 1
ATOM 2113 C C . ILE A 1 259 ? 15.232 4.824 -19.549 1.00 86.69 259 ILE A C 1
ATOM 2115 O O . ILE A 1 259 ? 15.120 3.634 -19.269 1.00 86.69 259 ILE A O 1
ATOM 2119 N N . GLU A 1 260 ? 16.129 5.604 -18.948 1.00 84.62 260 GLU A N 1
ATOM 2120 C CA . GLU A 1 260 ? 16.989 5.133 -17.862 1.00 84.62 260 GLU A CA 1
ATOM 2121 C C . GLU A 1 260 ? 16.258 5.063 -16.512 1.00 84.62 260 GLU A C 1
ATOM 2123 O O . GLU A 1 260 ? 15.510 5.969 -16.126 1.00 84.62 260 GLU A O 1
ATOM 2128 N N . PHE A 1 261 ? 16.581 4.032 -15.727 1.00 80.69 261 PHE A N 1
ATOM 2129 C CA . PHE A 1 261 ? 16.015 3.804 -14.395 1.00 80.69 261 PHE A CA 1
ATOM 2130 C C . PHE A 1 261 ? 16.234 4.965 -13.414 1.00 80.69 261 PHE A C 1
ATOM 2132 O O . PHE A 1 261 ? 15.380 5.239 -12.569 1.00 80.69 261 PHE A O 1
ATOM 2139 N N . ASN A 1 262 ? 17.353 5.687 -13.545 1.00 83.25 262 ASN A N 1
ATOM 2140 C CA . ASN A 1 262 ? 17.675 6.840 -12.700 1.00 83.25 262 ASN A CA 1
ATOM 2141 C C . ASN A 1 262 ? 16.582 7.917 -12.740 1.00 83.25 262 ASN A C 1
ATOM 2143 O O . ASN A 1 262 ? 16.279 8.534 -11.719 1.00 83.25 262 ASN A O 1
ATOM 2147 N N . SER A 1 263 ? 15.939 8.108 -13.894 1.00 82.75 263 SER A N 1
ATOM 2148 C CA . SER A 1 263 ? 14.826 9.051 -14.010 1.00 82.75 263 SER A CA 1
ATOM 2149 C C . SER A 1 263 ? 13.603 8.556 -13.234 1.00 82.75 263 SER A C 1
ATOM 2151 O O . SER A 1 263 ? 12.990 9.327 -12.498 1.00 82.75 263 SER A O 1
ATOM 2153 N N . ALA A 1 264 ? 13.277 7.262 -13.327 1.00 83.88 264 ALA A N 1
ATOM 2154 C CA . ALA A 1 264 ? 12.150 6.672 -12.608 1.00 83.88 264 ALA A CA 1
ATOM 2155 C C . ALA A 1 264 ? 12.338 6.725 -11.084 1.00 83.88 264 ALA A C 1
ATOM 2157 O O . ALA A 1 264 ? 11.434 7.154 -10.362 1.00 83.88 264 ALA A O 1
ATOM 2158 N N . ILE A 1 265 ? 13.520 6.358 -10.580 1.00 84.19 265 ILE A N 1
ATOM 2159 C CA . ILE A 1 265 ? 13.760 6.275 -9.134 1.00 84.19 265 ILE A CA 1
ATOM 2160 C C . ILE A 1 265 ? 13.755 7.636 -8.438 1.00 84.19 265 ILE A C 1
ATOM 2162 O O . ILE A 1 265 ? 13.291 7.727 -7.302 1.00 84.19 265 ILE A O 1
ATOM 2166 N N . ILE A 1 266 ? 14.194 8.706 -9.113 1.00 86.81 266 ILE A N 1
ATOM 2167 C CA . ILE A 1 266 ? 14.116 10.069 -8.570 1.00 86.81 266 ILE A CA 1
ATOM 2168 C C . ILE A 1 266 ? 12.654 10.457 -8.341 1.00 86.81 266 ILE A C 1
ATOM 2170 O O . ILE A 1 266 ? 12.302 10.911 -7.253 1.00 86.81 266 ILE A O 1
ATOM 2174 N N . TRP A 1 267 ? 11.782 10.234 -9.329 1.00 87.75 267 TRP A N 1
ATOM 2175 C CA . TRP A 1 267 ? 10.363 10.572 -9.209 1.00 87.75 267 TRP A CA 1
ATOM 2176 C C . TRP A 1 267 ? 9.647 9.736 -8.148 1.00 87.75 267 TRP A C 1
ATOM 2178 O O . TRP A 1 267 ? 8.887 10.286 -7.350 1.00 87.75 267 TRP A O 1
ATOM 2188 N N . ILE A 1 268 ? 9.933 8.433 -8.084 1.00 84.06 268 ILE A N 1
ATOM 2189 C CA . ILE A 1 268 ? 9.405 7.556 -7.030 1.00 84.06 268 ILE A CA 1
ATOM 2190 C C . ILE A 1 268 ? 9.898 8.017 -5.657 1.00 84.06 268 ILE A C 1
ATOM 2192 O O . ILE A 1 268 ? 9.097 8.129 -4.733 1.00 84.06 268 ILE A O 1
ATOM 2196 N N . GLY A 1 269 ? 11.192 8.316 -5.519 1.00 87.44 269 GLY A N 1
ATOM 2197 C CA . GLY A 1 269 ? 11.799 8.768 -4.269 1.00 87.44 269 GLY A CA 1
ATOM 2198 C C . GLY A 1 269 ? 11.226 10.099 -3.788 1.00 87.44 269 GLY A C 1
ATOM 2199 O O . GLY A 1 269 ? 10.891 10.232 -2.614 1.00 87.44 269 GLY A O 1
ATOM 2200 N N . ILE A 1 270 ? 11.029 11.066 -4.689 1.00 89.44 270 ILE A N 1
ATOM 2201 C CA . ILE A 1 270 ? 10.367 12.339 -4.369 1.00 89.44 270 ILE A CA 1
ATOM 2202 C C . ILE A 1 270 ? 8.916 12.092 -3.946 1.00 89.44 270 ILE A C 1
ATOM 2204 O O . ILE A 1 270 ? 8.496 12.575 -2.894 1.00 89.44 270 ILE A O 1
ATOM 2208 N N . GLY A 1 271 ? 8.160 11.315 -4.728 1.00 88.44 271 GLY A N 1
ATOM 2209 C CA . GLY A 1 271 ? 6.762 11.005 -4.433 1.00 88.44 271 GLY A CA 1
ATOM 2210 C C . GLY A 1 271 ? 6.587 10.318 -3.084 1.00 88.44 271 GLY A C 1
ATOM 2211 O O . GLY A 1 271 ? 5.807 10.783 -2.252 1.00 88.44 271 GLY A O 1
ATOM 2212 N N . LEU A 1 272 ? 7.378 9.274 -2.824 1.00 85.88 272 LEU A N 1
ATOM 2213 C CA . LEU A 1 272 ? 7.401 8.565 -1.545 1.00 85.88 272 LEU A CA 1
ATOM 2214 C C . LEU A 1 272 ? 7.903 9.451 -0.402 1.00 85.88 272 LEU A C 1
ATOM 2216 O O . LEU A 1 272 ? 7.368 9.362 0.698 1.00 85.88 272 LEU A O 1
ATOM 2220 N N . GLY A 1 273 ? 8.877 10.334 -0.628 1.00 89.88 273 GLY A N 1
ATOM 2221 C CA . GLY A 1 273 ? 9.381 11.276 0.383 1.00 89.88 273 GLY A CA 1
ATOM 2222 C C . GLY A 1 273 ? 8.309 12.232 0.859 1.00 89.88 273 GLY A C 1
ATOM 2223 O O . GLY A 1 273 ? 8.075 12.370 2.061 1.00 89.88 273 GLY A O 1
ATOM 2224 N N . ILE A 1 274 ? 7.611 12.837 -0.093 1.00 91.81 274 ILE A N 1
ATOM 2225 C CA . ILE A 1 274 ? 6.550 13.794 0.190 1.00 91.81 274 ILE A CA 1
ATOM 2226 C C . ILE A 1 274 ? 5.335 13.079 0.804 1.00 91.81 274 ILE A C 1
ATOM 2228 O O . ILE A 1 274 ? 4.790 13.565 1.796 1.00 91.81 274 ILE A O 1
ATOM 2232 N N . SER A 1 275 ? 4.936 11.913 0.278 1.00 87.12 275 SER A N 1
ATOM 2233 C CA . SER A 1 275 ? 3.780 11.155 0.784 1.00 87.12 275 SER A CA 1
ATOM 2234 C C . SER A 1 275 ? 4.042 10.452 2.121 1.00 87.12 275 SER A C 1
ATOM 2236 O O . SER A 1 275 ? 3.103 10.215 2.877 1.00 87.12 275 SER A O 1
ATOM 2238 N N . SER A 1 276 ? 5.299 10.183 2.484 1.00 88.69 276 SER A N 1
ATOM 2239 C CA . SER A 1 276 ? 5.647 9.555 3.767 1.00 88.69 276 SER A CA 1
ATOM 2240 C C . SER A 1 276 ? 5.146 10.372 4.960 1.00 88.69 276 SER A C 1
ATOM 2242 O O . SER A 1 276 ? 4.546 9.817 5.876 1.00 88.69 276 SER A O 1
ATOM 2244 N N . ILE A 1 277 ? 5.332 11.696 4.940 1.00 88.06 277 ILE A N 1
ATOM 2245 C CA . ILE A 1 277 ? 4.966 12.598 6.046 1.00 88.06 277 ILE A CA 1
ATOM 2246 C C . ILE A 1 277 ? 3.482 12.462 6.449 1.00 88.06 277 ILE A C 1
ATOM 2248 O O . ILE A 1 277 ? 3.211 12.187 7.623 1.00 88.06 277 ILE A O 1
ATOM 2252 N N . PRO A 1 278 ? 2.507 12.619 5.531 1.00 86.88 278 PRO A N 1
ATOM 2253 C CA . PRO A 1 278 ? 1.092 12.446 5.853 1.00 86.88 278 PRO A CA 1
ATOM 2254 C C . PRO A 1 278 ? 0.701 11.009 6.186 1.00 86.88 278 PRO A C 1
ATOM 2256 O O . PRO A 1 278 ? -0.298 10.818 6.875 1.00 86.88 278 PRO A O 1
ATOM 2259 N N . LEU A 1 279 ? 1.474 10.011 5.749 1.00 85.06 279 LEU A N 1
ATOM 2260 C CA . LEU A 1 279 ? 1.168 8.597 5.957 1.00 85.06 279 LEU A CA 1
ATOM 2261 C C . LEU A 1 279 ? 1.693 8.025 7.282 1.00 85.06 279 LEU A C 1
ATOM 2263 O O . LEU A 1 279 ? 1.127 7.041 7.757 1.00 85.06 279 LEU A O 1
ATOM 2267 N N . ILE A 1 280 ? 2.688 8.653 7.932 1.00 87.75 280 ILE A N 1
ATOM 2268 C CA . ILE A 1 280 ? 3.252 8.189 9.219 1.00 87.75 280 ILE A CA 1
ATOM 2269 C C . ILE A 1 280 ? 2.138 7.895 10.233 1.00 87.75 280 ILE A C 1
ATOM 2271 O O . ILE A 1 280 ? 1.991 6.779 10.727 1.00 87.75 280 ILE A O 1
ATOM 2275 N N . ARG A 1 281 ? 1.322 8.899 10.562 1.00 85.31 281 ARG A N 1
ATOM 2276 C CA . ARG A 1 281 ? 0.310 8.741 11.611 1.00 85.31 281 ARG A CA 1
ATOM 2277 C C . ARG A 1 281 ? -0.807 7.762 11.207 1.00 85.31 281 ARG A C 1
ATOM 2279 O O . ARG A 1 281 ? -1.132 6.918 12.042 1.00 85.31 281 ARG A O 1
ATOM 2286 N N . PRO A 1 282 ? -1.393 7.832 9.995 1.00 82.25 282 PRO A N 1
ATOM 2287 C CA . PRO A 1 282 ? -2.360 6.842 9.520 1.00 82.25 282 PRO A CA 1
ATOM 2288 C C . PRO A 1 282 ? -1.853 5.399 9.578 1.00 82.25 282 PRO A C 1
ATOM 2290 O O . PRO A 1 282 ? -2.568 4.537 10.081 1.00 82.25 282 PRO A O 1
ATOM 2293 N N . PHE A 1 283 ? -0.615 5.134 9.154 1.00 83.06 283 PHE A N 1
ATOM 2294 C CA . PHE A 1 283 ? -0.030 3.792 9.209 1.00 83.06 283 PHE A CA 1
ATOM 2295 C C . PHE A 1 283 ? 0.178 3.289 10.640 1.00 83.06 283 PHE A C 1
ATOM 2297 O O . PHE A 1 283 ? -0.121 2.135 10.946 1.00 83.06 283 PHE A O 1
ATOM 2304 N N . GLY A 1 284 ? 0.601 4.157 11.558 1.00 85.12 284 GLY A N 1
ATOM 2305 C CA . GLY A 1 284 ? 0.679 3.791 12.970 1.00 85.12 284 GLY A CA 1
ATOM 2306 C C . GLY A 1 284 ? -0.677 3.518 13.612 1.00 85.12 284 GLY A C 1
ATOM 2307 O O . GLY A 1 284 ? -0.833 2.553 14.363 1.00 85.12 284 GLY A O 1
ATOM 2308 N N . LEU A 1 285 ? -1.669 4.360 13.307 1.00 83.06 285 LEU A N 1
ATOM 2309 C CA . LEU A 1 285 ? -3.051 4.166 13.748 1.00 83.06 285 LEU A CA 1
ATOM 2310 C C . LEU A 1 285 ? -3.610 2.843 13.234 1.00 83.06 285 LEU A C 1
ATOM 2312 O O . LEU A 1 285 ? -4.258 2.132 13.992 1.00 83.06 285 LEU A O 1
ATOM 2316 N N . PHE A 1 286 ? -3.315 2.503 11.984 1.00 81.38 286 PHE A N 1
ATOM 2317 C CA . PHE A 1 286 ? -3.729 1.260 11.353 1.00 81.38 286 PHE A CA 1
ATOM 2318 C C . PHE A 1 286 ? -3.216 0.020 12.102 1.00 81.38 286 PHE A C 1
ATOM 2320 O O . PHE A 1 286 ? -4.017 -0.842 12.456 1.00 81.38 286 PHE A O 1
ATOM 2327 N N . ILE A 1 287 ? -1.919 -0.048 12.442 1.00 82.50 287 ILE A N 1
ATOM 2328 C CA . ILE A 1 287 ? -1.375 -1.177 13.226 1.00 82.50 287 ILE A CA 1
ATOM 2329 C C . ILE A 1 287 ? -2.095 -1.309 14.573 1.00 82.50 287 ILE A C 1
ATOM 2331 O O . ILE A 1 287 ? -2.440 -2.413 15.002 1.00 82.50 287 ILE A O 1
ATOM 2335 N N . ILE A 1 288 ? -2.340 -0.187 15.250 1.00 84.12 288 ILE A N 1
ATOM 2336 C CA . ILE A 1 288 ? -3.021 -0.194 16.548 1.00 84.12 288 ILE A CA 1
ATOM 2337 C C . ILE A 1 288 ? -4.506 -0.561 16.407 1.00 84.12 288 ILE A C 1
ATOM 2339 O O . ILE A 1 288 ? -5.030 -1.279 17.264 1.00 84.12 288 ILE A O 1
ATOM 2343 N N . ASP A 1 289 ? -5.184 -0.141 15.336 1.00 77.12 289 ASP A N 1
ATOM 2344 C CA . ASP A 1 289 ? -6.576 -0.522 15.067 1.00 77.12 289 ASP A CA 1
ATOM 2345 C C . AS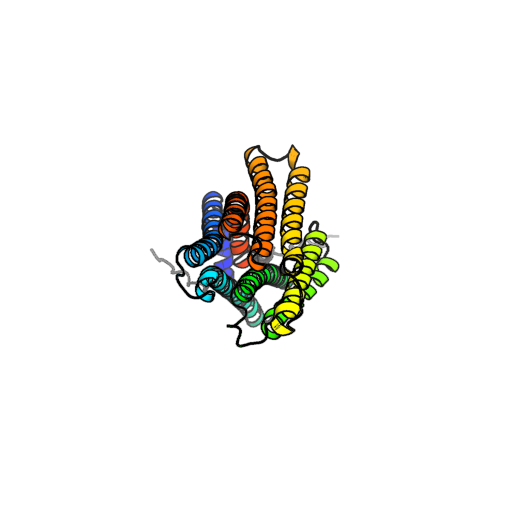P A 1 289 ? -6.698 -2.035 14.829 1.00 77.12 289 ASP A C 1
ATOM 2347 O O . ASP A 1 289 ? -7.559 -2.681 15.430 1.00 77.12 289 ASP A O 1
ATOM 2351 N N . ILE A 1 290 ? -5.759 -2.643 14.094 1.00 77.69 290 ILE A N 1
ATOM 2352 C CA . ILE A 1 290 ? -5.689 -4.107 13.967 1.00 77.69 290 ILE A CA 1
ATOM 2353 C C . ILE A 1 290 ? -5.474 -4.744 15.348 1.00 77.69 290 ILE A C 1
ATOM 2355 O O . ILE A 1 290 ? -6.248 -5.608 15.775 1.00 77.69 290 ILE A O 1
ATOM 2359 N N . ALA A 1 291 ? -4.440 -4.305 16.072 1.00 80.81 291 ALA A N 1
ATOM 2360 C CA . ALA A 1 291 ? -3.990 -4.954 17.301 1.00 80.81 291 ALA A CA 1
ATOM 2361 C C . ALA A 1 291 ? -5.000 -4.864 18.457 1.00 80.81 291 ALA A C 1
ATOM 2363 O O . ALA A 1 291 ? -5.128 -5.811 19.232 1.00 80.81 291 ALA A O 1
ATOM 2364 N N . VAL A 1 292 ? -5.706 -3.737 18.610 1.00 75.62 292 VAL A N 1
ATOM 2365 C CA . VAL A 1 292 ? -6.601 -3.484 19.760 1.00 75.62 292 VAL A CA 1
ATOM 2366 C C . VAL A 1 292 ? -7.892 -2.728 19.413 1.00 75.62 292 VAL A C 1
ATOM 2368 O O . VAL A 1 292 ? -8.767 -2.580 20.274 1.00 75.62 292 VAL A O 1
ATOM 2371 N N . GLY A 1 293 ? -8.069 -2.269 18.172 1.00 62.97 293 GLY A N 1
ATOM 2372 C CA . GLY A 1 293 ? -9.252 -1.520 17.722 1.00 62.97 293 GLY A CA 1
ATOM 2373 C C . GLY A 1 293 ? -10.559 -2.307 17.811 1.00 62.97 293 GLY A C 1
ATOM 2374 O O . GLY A 1 293 ? -11.614 -1.738 18.094 1.00 62.97 293 GLY A O 1
ATOM 2375 N N . HIS A 1 294 ? -10.474 -3.634 17.722 1.00 68.88 294 HIS A N 1
ATOM 2376 C CA . HIS A 1 294 ? -11.587 -4.577 17.851 1.00 68.88 294 HIS A CA 1
ATOM 2377 C C . HIS A 1 294 ? -12.183 -4.699 19.273 1.00 68.88 294 HIS A C 1
ATOM 2379 O O . HIS A 1 294 ? -13.187 -5.386 19.474 1.00 68.88 294 HIS A O 1
ATOM 2385 N N . ILE A 1 295 ? -11.576 -4.065 20.281 1.00 66.12 295 ILE A N 1
ATOM 2386 C CA . ILE A 1 295 ? -12.030 -4.129 21.675 1.00 66.12 295 ILE A CA 1
ATOM 2387 C C . ILE A 1 295 ? -12.940 -2.935 21.968 1.00 66.12 295 ILE A C 1
ATOM 2389 O O . ILE A 1 295 ? -12.470 -1.839 22.276 1.00 66.12 295 ILE A O 1
ATOM 2393 N N . GLU A 1 296 ? -14.253 -3.135 21.885 1.00 56.78 296 GLU A N 1
ATOM 2394 C CA . GLU A 1 296 ? -15.232 -2.119 22.285 1.00 56.78 296 GLU A CA 1
ATOM 2395 C C . GLU A 1 296 ? -15.263 -1.920 23.807 1.00 56.78 296 GLU A C 1
ATOM 2397 O O . GLU A 1 296 ? -15.255 -2.877 24.590 1.00 56.78 296 GLU A O 1
ATOM 2402 N N . ILE A 1 297 ? -15.312 -0.649 24.221 1.00 51.22 297 ILE A N 1
ATOM 2403 C CA . ILE A 1 297 ? -15.300 -0.225 25.630 1.00 51.22 297 ILE A CA 1
ATOM 2404 C C . ILE A 1 297 ? -16.635 -0.549 26.327 1.00 51.22 297 ILE A C 1
ATOM 2406 O O . ILE A 1 297 ? -16.665 -0.802 27.534 1.00 51.22 297 ILE A O 1
ATOM 2410 N N . GLU A 1 298 ? -17.728 -0.637 25.568 1.00 42.56 298 GLU A N 1
ATOM 2411 C CA . GLU A 1 298 ? -19.098 -0.737 26.089 1.00 42.56 298 GLU A CA 1
ATOM 2412 C C . GLU A 1 298 ? -19.402 -2.064 26.811 1.00 42.56 298 GLU A C 1
ATOM 2414 O O . GLU A 1 298 ? -20.272 -2.136 27.676 1.00 42.56 298 GLU A O 1
ATOM 2419 N N . ILE A 1 299 ? -18.627 -3.124 26.570 1.00 46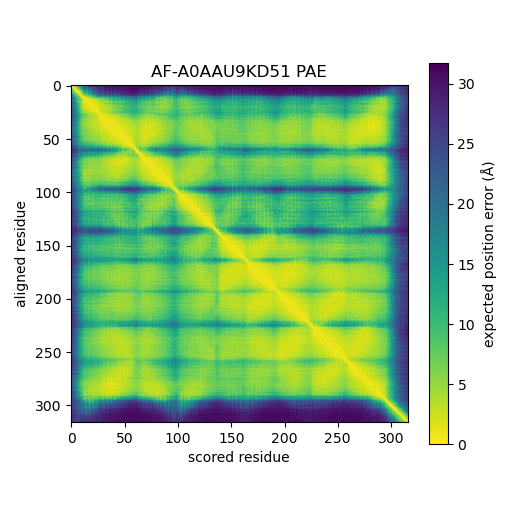.34 299 ILE A N 1
ATOM 2420 C CA . ILE A 1 299 ? -18.942 -4.469 27.088 1.00 46.34 299 ILE A CA 1
ATOM 2421 C C . ILE A 1 299 ? -18.578 -4.632 28.577 1.00 46.34 299 ILE A C 1
ATOM 2423 O O . ILE A 1 299 ? -19.012 -5.581 29.232 1.00 46.34 299 ILE A O 1
ATOM 2427 N N . LEU A 1 300 ? -17.813 -3.702 29.161 1.00 41.22 300 LEU A N 1
ATOM 2428 C CA . LEU A 1 300 ? -17.496 -3.720 30.595 1.00 41.22 300 LEU A CA 1
ATOM 2429 C C . LEU A 1 300 ? -18.531 -3.004 31.465 1.00 41.22 300 LEU A C 1
ATOM 2431 O O . LEU A 1 300 ? -18.648 -3.364 32.638 1.00 41.22 300 LEU A O 1
ATOM 2435 N N . GLN A 1 301 ? -19.351 -2.109 30.901 1.00 39.50 301 GLN A N 1
ATOM 2436 C CA . GLN A 1 301 ? -20.544 -1.629 31.607 1.00 39.50 301 GLN A CA 1
ATOM 2437 C C . GLN A 1 301 ? -21.574 -2.748 31.824 1.00 39.50 301 GLN A C 1
ATOM 2439 O O . GLN A 1 301 ? -22.422 -2.616 32.690 1.00 39.50 301 GLN A O 1
ATOM 2444 N N . LEU A 1 302 ? -21.458 -3.881 31.120 1.00 41.84 302 LEU A N 1
ATOM 2445 C CA . LEU A 1 302 ? -22.286 -5.074 31.340 1.00 41.84 302 LEU A CA 1
ATOM 2446 C C . LEU A 1 302 ? -21.697 -6.061 32.365 1.00 41.84 302 LEU A C 1
ATOM 2448 O O . LEU A 1 302 ? -22.376 -7.009 32.755 1.00 41.84 302 LEU A O 1
ATOM 2452 N N . LYS A 1 303 ? -20.447 -5.870 32.822 1.00 40.00 303 LYS A N 1
ATOM 2453 C CA . LYS A 1 303 ? -19.833 -6.713 33.872 1.00 40.00 303 LYS A CA 1
ATOM 2454 C C . LYS A 1 303 ? -20.130 -6.223 35.290 1.00 40.00 303 LYS A C 1
ATOM 2456 O O . LYS A 1 303 ? -19.995 -6.997 36.233 1.00 40.00 303 LYS A O 1
ATOM 2461 N N . TYR A 1 304 ? -20.584 -4.981 35.420 1.00 37.06 304 TYR A N 1
ATOM 2462 C CA . TYR A 1 304 ? -21.470 -4.587 36.502 1.00 37.06 304 TYR A CA 1
ATOM 2463 C C . TYR A 1 304 ? -22.862 -4.590 35.892 1.00 37.06 304 TYR A C 1
ATOM 2465 O O . TYR A 1 304 ? -23.160 -3.652 35.162 1.00 37.06 304 TYR A O 1
ATOM 2473 N N . PRO A 1 305 ? -23.728 -5.595 36.110 1.00 35.38 305 PRO A N 1
ATOM 2474 C CA . PRO A 1 305 ? -25.131 -5.337 35.857 1.00 35.38 305 PRO A CA 1
ATOM 2475 C C . PRO A 1 305 ? -25.444 -4.078 36.665 1.00 35.38 305 PRO A C 1
ATOM 2477 O O . PRO A 1 305 ? -25.305 -4.083 37.892 1.00 35.38 305 PRO A O 1
ATOM 2480 N N . VAL A 1 306 ? -25.795 -2.980 35.986 1.00 35.56 306 VAL A N 1
ATOM 2481 C CA . VAL A 1 306 ? -26.643 -1.964 36.600 1.00 35.56 306 VAL A CA 1
ATOM 2482 C C . VAL A 1 306 ? -27.716 -2.805 37.257 1.00 35.56 306 VAL A C 1
ATOM 2484 O O . VAL A 1 306 ? -28.417 -3.534 36.551 1.00 35.56 306 VAL A O 1
ATOM 2487 N N . ARG A 1 307 ? -27.721 -2.859 38.598 1.00 36.25 307 ARG A N 1
ATOM 2488 C CA . ARG A 1 307 ? -28.786 -3.524 39.339 1.00 36.25 307 ARG A CA 1
ATOM 2489 C C . ARG A 1 307 ? -30.033 -2.953 38.710 1.00 36.25 307 ARG A C 1
ATOM 2491 O O . ARG A 1 307 ? -30.277 -1.757 38.861 1.00 36.25 307 ARG A O 1
ATOM 2498 N N . SER A 1 308 ? -30.742 -3.759 37.918 1.00 37.19 308 SER A N 1
ATOM 2499 C CA . SER A 1 308 ? -32.028 -3.337 37.411 1.00 37.19 308 SER A CA 1
ATOM 2500 C C . SER A 1 308 ? -32.757 -2.903 38.662 1.00 37.19 308 SER A C 1
ATOM 2502 O O . SER A 1 308 ? -32.852 -3.696 39.607 1.00 37.19 308 SER A O 1
ATOM 2504 N N . ILE A 1 309 ? -33.182 -1.648 38.708 1.00 39.12 309 ILE A N 1
ATOM 2505 C CA . ILE A 1 309 ? -34.107 -1.162 39.716 1.00 39.12 309 ILE A CA 1
ATOM 2506 C C . ILE A 1 309 ? -35.429 -1.883 39.405 1.00 39.12 309 ILE A C 1
ATOM 2508 O O . ILE A 1 309 ? -36.374 -1.325 38.871 1.00 39.12 309 ILE A O 1
ATOM 2512 N N . ARG A 1 310 ? -35.467 -3.195 39.652 1.00 36.41 310 ARG A N 1
ATOM 2513 C CA . ARG A 1 310 ? -36.668 -3.981 39.880 1.00 36.41 310 ARG A CA 1
ATOM 2514 C C . ARG A 1 310 ? -36.882 -3.874 41.372 1.00 36.41 310 ARG A C 1
ATOM 2516 O O . ARG A 1 310 ? -36.415 -4.719 42.120 1.00 36.41 310 ARG A O 1
ATOM 2523 N N . ASN A 1 311 ? -37.382 -2.709 41.753 1.00 35.66 311 ASN A N 1
ATOM 2524 C CA . ASN A 1 311 ? -38.183 -2.413 42.934 1.00 35.66 311 ASN A CA 1
ATOM 2525 C C . ASN A 1 311 ? -38.554 -0.926 42.832 1.00 35.66 311 ASN A C 1
ATOM 2527 O O . ASN A 1 311 ? -38.270 -0.128 43.718 1.00 35.66 311 ASN A O 1
ATOM 2531 N N . LEU A 1 312 ? -39.154 -0.544 41.701 1.00 34.16 312 LEU A N 1
ATOM 2532 C CA . LEU A 1 312 ? -40.197 0.469 41.764 1.00 34.16 312 LEU A CA 1
ATOM 2533 C C . LEU A 1 312 ? -41.398 -0.256 42.382 1.00 34.16 312 LEU A C 1
ATOM 2535 O O . LEU A 1 312 ? -41.808 -1.283 41.831 1.00 34.16 312 LEU A O 1
ATOM 2539 N N . PRO A 1 313 ? -41.899 0.176 43.549 1.00 35.12 313 PRO A N 1
ATOM 2540 C CA . PRO A 1 313 ? -43.117 -0.390 44.087 1.00 35.12 313 PRO A CA 1
ATOM 2541 C C . PRO A 1 313 ? -44.226 -0.124 43.071 1.00 35.12 313 PRO A C 1
ATOM 2543 O O . PRO A 1 313 ? -44.454 1.014 42.665 1.00 35.12 313 PRO A O 1
ATOM 2546 N N . HIS A 1 314 ? -44.913 -1.183 42.653 1.00 42.22 314 HIS A N 1
ATOM 2547 C CA . HIS A 1 314 ? -46.274 -1.024 42.171 1.00 42.22 314 HIS A CA 1
ATOM 2548 C C . HIS A 1 314 ? -47.087 -0.503 43.357 1.00 42.22 314 HIS A C 1
ATOM 2550 O O . HIS A 1 314 ? -47.473 -1.272 44.234 1.00 42.22 314 HIS A O 1
ATOM 2556 N N . SER A 1 315 ? -47.271 0.812 43.425 1.00 39.69 315 SER A N 1
ATOM 2557 C CA . SER A 1 315 ? -48.216 1.445 44.334 1.00 39.69 315 SER A CA 1
ATOM 2558 C C . SER A 1 315 ? -49.245 2.222 43.520 1.00 39.69 315 SER A C 1
ATOM 2560 O O . SER A 1 315 ? -48.923 3.286 42.995 1.00 39.69 315 SER A O 1
ATOM 2562 N N . VAL A 1 316 ? -50.446 1.632 43.532 1.00 38.22 316 VAL A N 1
ATOM 2563 C CA . VAL A 1 316 ? -51.794 2.131 43.198 1.00 38.22 316 VAL A CA 1
ATOM 2564 C C . VAL A 1 316 ? -52.080 2.416 41.728 1.00 38.22 316 VAL A C 1
ATOM 2566 O O . VAL A 1 316 ? -51.620 3.446 41.200 1.00 38.22 316 VAL A O 1
#

Organism: NCBI:txid1481888

Solvent-accessible surface area (backbone atoms only — not comparable to full-atom values): 16993 Å² total; per-residue (Å²): 140,80,83,78,76,69,76,81,71,83,72,51,71,68,56,52,49,47,52,48,48,55,54,40,69,74,33,60,68,62,40,51,51,50,18,40,54,46,8,46,54,56,48,48,23,54,49,49,18,51,52,40,47,49,44,25,74,76,67,69,51,79,56,72,68,68,22,45,39,42,41,52,48,52,42,52,52,52,49,51,51,52,51,52,45,49,49,54,55,50,50,54,53,68,72,61,75,58,94,70,85,51,72,62,58,54,52,27,52,49,51,49,52,52,55,50,45,61,49,51,49,54,39,52,52,53,50,48,52,47,46,73,77,39,78,86,72,67,90,62,66,52,56,77,70,48,45,63,56,43,54,46,31,51,52,50,32,52,44,29,70,75,54,76,52,98,59,24,65,59,56,34,52,50,28,51,34,49,41,52,28,54,51,41,47,33,38,36,66,68,65,60,42,98,62,58,51,53,68,43,43,46,34,58,36,48,45,24,50,51,52,20,48,52,36,48,52,53,42,65,75,39,54,93,79,49,53,72,70,55,49,52,35,35,50,32,32,26,54,8,23,49,33,32,25,50,10,55,52,39,42,23,38,33,77,65,74,72,50,63,60,70,64,18,51,52,33,32,50,50,7,49,57,40,26,42,67,50,41,22,48,58,47,11,46,48,55,46,38,62,73,48,56,56,64,70,75,71,67,57,63,62,74,48,67,72,73,72,81,84,74,69,77,92,74,134

Mean predicted aligned error: 10.35 Å